Protein AF-A0A6J5WHF3-F1 (afdb_monomer_lite)

Secondary structure (DSSP, 8-state):
-PPPPB-TTS-HHHHHHHHHHHHHHHT--HHHHHHHHHTTB-THHHHHHHHHHHHSSS--HHHHHHHHHHHS----HHHHHHHHHHHHHHHHHHHHS-HHHHHHHHHT--SSHHHHHHHHHHHHHHHHHHS-------------------------PPPHHHHHHHHHTTB-SSSSSBP-TT---SS---------GGGGSSSSSSSSSSSSSS-----

Sequence (219 aa):
MEFPRFCDGDDPLGWIYIAEHYFDYFYVLDAQKVKLTSFHMEREALQWFQWLDCIHRYPRWEDFTKALCQEFGYFDLEDCAKSLLKLKQTGCFIGGLKKELRHDVKLLRPTSVQDACALALQLNAKFLDLKPTVPFRHTPPISVHSFQPKVELPVKKLTPYEIQFHRQRNLCFQCDEKYTRGHVCSKKQLLLIDVDFDALALEDADEEVDQVLHQVEFP

Structure (mmCIF, N/CA/C/O backbone):
data_AF-A0A6J5WHF3-F1
#
_entry.id   AF-A0A6J5WHF3-F1
#
loop_
_atom_site.group_PDB
_atom_site.id
_atom_site.type_symbol
_atom_site.label_atom_id
_atom_site.label_alt_id
_atom_site.label_comp_id
_atom_site.label_asym_id
_atom_site.label_entity_id
_atom_site.label_seq_id
_atom_site.pdbx_PDB_ins_code
_atom_site.Cartn_x
_atom_site.Cartn_y
_atom_site.Cartn_z
_atom_site.occupancy
_atom_site.B_iso_or_equiv
_atom_site.auth_seq_id
_atom_site.auth_comp_id
_atom_site.auth_asym_id
_atom_site.auth_atom_id
_atom_site.pdbx_PDB_model_num
ATOM 1 N N . MET A 1 1 ? 21.681 1.795 -24.519 1.00 75.62 1 MET A N 1
ATOM 2 C CA . MET A 1 1 ? 20.978 1.878 -23.225 1.00 75.62 1 MET A CA 1
ATOM 3 C C . MET A 1 1 ? 20.527 0.465 -22.906 1.00 75.62 1 MET A C 1
ATOM 5 O O . MET A 1 1 ? 19.854 -0.125 -23.742 1.00 75.62 1 MET A O 1
ATOM 9 N N . GLU A 1 2 ? 21.009 -0.113 -21.811 1.00 87.38 2 GLU A N 1
ATOM 10 C CA . GLU A 1 2 ? 20.620 -1.462 -21.377 1.00 87.38 2 GLU A CA 1
ATOM 11 C C . GLU A 1 2 ? 19.416 -1.375 -20.434 1.00 87.38 2 GLU A C 1
ATOM 13 O O . GLU A 1 2 ? 19.214 -0.343 -19.793 1.00 87.38 2 GLU A O 1
ATOM 18 N N . PHE A 1 3 ? 18.598 -2.427 -20.389 1.00 91.75 3 PHE A N 1
ATOM 19 C CA . PHE A 1 3 ? 17.448 -2.479 -19.488 1.00 91.75 3 PHE A CA 1
ATOM 20 C C . PHE A 1 3 ? 17.927 -2.666 -18.033 1.00 91.75 3 PHE A C 1
ATOM 22 O O . PHE A 1 3 ? 18.813 -3.499 -17.805 1.00 91.75 3 PHE A O 1
ATOM 29 N N . PRO A 1 4 ? 17.393 -1.913 -17.050 1.00 92.62 4 PRO A N 1
ATOM 30 C CA . PRO A 1 4 ? 17.874 -1.963 -15.671 1.00 92.62 4 PRO A CA 1
ATOM 31 C C . PRO A 1 4 ? 17.599 -3.325 -15.017 1.00 92.62 4 PRO A C 1
ATOM 33 O O . PRO A 1 4 ? 16.504 -3.876 -15.127 1.00 92.62 4 PRO A O 1
ATOM 36 N N . ARG A 1 5 ? 18.584 -3.856 -14.285 1.00 93.56 5 ARG A N 1
ATOM 37 C CA . ARG A 1 5 ? 18.404 -5.035 -13.420 1.00 93.56 5 ARG A CA 1
ATOM 38 C C . ARG A 1 5 ? 17.695 -4.637 -12.130 1.00 93.56 5 ARG A C 1
ATOM 40 O O . ARG A 1 5 ? 17.882 -3.514 -11.676 1.00 93.56 5 ARG A O 1
ATOM 47 N N . PHE A 1 6 ? 16.901 -5.551 -11.582 1.00 93.75 6 PHE A N 1
ATOM 48 C CA . PHE A 1 6 ? 16.258 -5.397 -10.279 1.00 93.75 6 PHE A CA 1
ATOM 49 C C . PHE A 1 6 ? 16.665 -6.549 -9.364 1.00 93.75 6 PHE A C 1
ATOM 51 O O . PHE A 1 6 ? 16.530 -7.725 -9.727 1.00 93.75 6 PHE A O 1
ATOM 58 N N . CYS A 1 7 ? 17.164 -6.214 -8.182 1.00 90.56 7 CYS A N 1
ATOM 59 C CA . CYS A 1 7 ? 17.536 -7.156 -7.142 1.00 90.56 7 CYS A CA 1
ATOM 60 C C . CYS A 1 7 ? 16.999 -6.731 -5.771 1.00 90.56 7 CYS A C 1
ATOM 62 O O . CYS A 1 7 ? 16.447 -5.646 -5.601 1.00 90.56 7 CYS A O 1
ATOM 64 N N . ASP A 1 8 ? 17.131 -7.632 -4.797 1.00 79.56 8 ASP A N 1
ATOM 65 C CA . ASP A 1 8 ? 16.697 -7.362 -3.429 1.00 79.56 8 ASP A CA 1
ATOM 66 C C . ASP A 1 8 ? 17.417 -6.136 -2.836 1.00 79.56 8 ASP A C 1
ATOM 68 O O . ASP A 1 8 ? 18.641 -6.011 -2.948 1.00 79.56 8 ASP A O 1
ATOM 72 N N . GLY A 1 9 ? 16.641 -5.237 -2.226 1.00 79.38 9 GLY A N 1
ATOM 73 C CA . GLY A 1 9 ? 17.116 -3.977 -1.649 1.00 79.38 9 GLY A CA 1
ATOM 74 C C . GLY A 1 9 ? 17.172 -2.778 -2.607 1.00 79.38 9 GLY A C 1
ATOM 75 O O . GLY A 1 9 ? 17.471 -1.674 -2.148 1.00 79.38 9 GLY A O 1
ATOM 76 N N . ASP A 1 10 ? 16.874 -2.954 -3.899 1.00 86.38 10 ASP A N 1
ATOM 77 C CA . ASP A 1 10 ? 16.725 -1.833 -4.836 1.00 86.38 10 ASP A CA 1
ATOM 78 C C . ASP A 1 10 ? 15.443 -1.031 -4.556 1.00 86.38 10 ASP A C 1
ATOM 80 O O . ASP A 1 10 ? 14.424 -1.587 -4.148 1.00 86.38 10 ASP A O 1
ATOM 84 N N . ASP A 1 11 ? 15.466 0.279 -4.830 1.00 86.75 11 ASP A N 1
ATOM 85 C CA . ASP A 1 11 ? 14.258 1.112 -4.787 1.00 86.75 11 ASP A CA 1
ATOM 86 C C . ASP A 1 11 ? 13.330 0.768 -5.970 1.00 86.75 11 ASP A C 1
ATOM 88 O O . ASP A 1 11 ? 13.662 1.078 -7.125 1.00 86.75 11 ASP A O 1
ATOM 92 N N . PRO A 1 12 ? 12.148 0.170 -5.726 1.00 91.38 12 PRO A N 1
ATOM 93 C CA . PRO A 1 12 ? 11.246 -0.209 -6.803 1.00 91.38 12 PRO A CA 1
ATOM 94 C C . PRO A 1 12 ? 10.692 1.004 -7.550 1.00 91.38 12 PRO A C 1
ATOM 96 O O . PRO A 1 12 ? 10.465 0.899 -8.752 1.00 91.38 12 PRO A O 1
ATOM 99 N N . LEU A 1 13 ? 10.502 2.161 -6.902 1.00 87.75 13 LEU A N 1
ATOM 100 C CA . LEU A 1 13 ? 9.967 3.350 -7.577 1.00 87.75 13 LEU A CA 1
ATOM 101 C C . LEU A 1 13 ? 10.986 3.932 -8.559 1.00 87.75 13 LEU A C 1
ATOM 103 O O . LEU A 1 13 ? 10.656 4.175 -9.723 1.00 87.75 13 LEU A O 1
ATOM 107 N N . GLY A 1 14 ? 12.233 4.102 -8.118 1.00 87.44 14 GLY A N 1
ATOM 108 C CA . GLY A 1 14 ? 13.340 4.517 -8.972 1.00 87.44 14 GLY A CA 1
ATOM 109 C C . GLY A 1 14 ? 13.580 3.545 -10.126 1.00 87.44 14 GLY A C 1
ATOM 110 O O . GLY A 1 14 ? 13.782 3.975 -11.264 1.00 87.44 14 GLY A O 1
ATOM 111 N N . TRP A 1 15 ? 13.489 2.237 -9.878 1.00 93.75 15 TRP A N 1
ATOM 112 C CA . TRP A 1 15 ? 13.637 1.237 -10.933 1.00 93.75 15 TRP A CA 1
ATOM 113 C C . TRP A 1 15 ? 12.493 1.285 -11.959 1.00 93.75 15 TRP A C 1
ATOM 115 O O . TRP A 1 15 ? 12.762 1.297 -13.163 1.00 93.75 15 TRP A O 1
ATOM 125 N N . ILE A 1 16 ? 11.233 1.387 -11.511 1.00 92.88 16 ILE A N 1
ATOM 126 C CA . ILE A 1 16 ? 10.059 1.524 -12.392 1.00 92.88 16 ILE A CA 1
ATOM 127 C C . ILE A 1 16 ? 10.214 2.751 -13.290 1.00 92.88 16 ILE A C 1
ATOM 129 O O . ILE A 1 16 ? 10.010 2.651 -14.497 1.00 92.88 16 ILE A O 1
ATOM 133 N N . TYR A 1 17 ? 10.636 3.887 -12.729 1.00 91.12 17 TYR A N 1
ATOM 134 C CA . TYR A 1 17 ? 10.853 5.117 -13.488 1.00 91.12 17 TYR A CA 1
ATOM 135 C C . TYR A 1 17 ? 11.847 4.923 -14.645 1.00 91.12 17 TYR A C 1
ATOM 137 O O . TYR A 1 17 ? 11.595 5.365 -15.771 1.00 91.12 17 TYR A O 1
ATOM 145 N N . ILE A 1 18 ? 12.967 4.236 -14.394 1.00 92.06 18 ILE A N 1
ATOM 146 C CA . ILE A 1 18 ? 13.981 3.947 -15.419 1.00 92.06 18 ILE A CA 1
ATOM 147 C C . ILE A 1 18 ? 13.438 2.947 -16.450 1.00 92.06 18 ILE A C 1
ATOM 149 O O . ILE A 1 18 ? 13.662 3.123 -17.650 1.00 92.06 18 ILE A O 1
ATOM 153 N N . ALA A 1 19 ? 12.711 1.919 -16.008 1.00 94.62 19 ALA A N 1
ATOM 154 C CA . ALA A 1 19 ? 12.088 0.936 -16.889 1.00 94.62 19 ALA A CA 1
ATOM 155 C C . ALA A 1 19 ? 11.060 1.582 -17.835 1.00 94.62 19 ALA A C 1
ATOM 157 O O . ALA A 1 19 ? 11.065 1.286 -19.028 1.00 94.62 19 ALA A O 1
ATOM 158 N N . GLU A 1 20 ? 10.234 2.510 -17.345 1.00 93.38 20 GLU A N 1
ATOM 159 C CA . GLU A 1 20 ? 9.275 3.251 -18.175 1.00 93.38 20 GLU A CA 1
ATOM 160 C C . GLU A 1 20 ? 9.969 4.124 -19.217 1.00 93.38 20 GLU A C 1
ATOM 162 O O . GLU A 1 20 ? 9.623 4.051 -20.395 1.00 93.38 20 GLU A O 1
ATOM 167 N N . HIS A 1 21 ? 11.028 4.842 -18.832 1.00 93.06 21 HIS A N 1
ATOM 168 C CA . HIS A 1 21 ? 11.837 5.604 -19.787 1.00 93.06 21 HIS A CA 1
ATOM 169 C C . HIS A 1 21 ? 12.448 4.716 -20.873 1.00 93.06 21 HIS A C 1
ATOM 171 O O . HIS A 1 21 ? 12.494 5.100 -22.043 1.00 93.06 21 HIS A O 1
ATOM 177 N N . TYR A 1 22 ? 12.911 3.520 -20.503 1.00 95.69 22 TYR A N 1
ATOM 178 C CA . TYR A 1 22 ? 13.402 2.546 -21.469 1.00 95.69 22 TYR A CA 1
ATOM 179 C C . TYR A 1 22 ? 12.285 2.113 -22.428 1.00 95.69 22 TYR A C 1
ATOM 181 O O . TYR A 1 22 ? 12.486 2.096 -23.643 1.00 95.69 22 TYR A O 1
ATOM 189 N N . PHE A 1 23 ? 11.107 1.766 -21.908 1.00 95.81 23 PHE A N 1
ATOM 190 C CA . PHE A 1 23 ? 9.988 1.321 -22.736 1.00 95.81 23 PHE A CA 1
ATOM 191 C C . PHE A 1 23 ? 9.512 2.393 -23.704 1.00 95.81 23 PHE A C 1
ATOM 193 O O . PHE A 1 23 ? 9.257 2.072 -24.863 1.00 95.81 23 PHE A O 1
ATOM 200 N N . ASP A 1 24 ? 9.448 3.641 -23.256 1.00 95.50 24 ASP A N 1
ATOM 201 C CA . ASP A 1 24 ? 9.050 4.769 -24.090 1.00 95.50 24 ASP A CA 1
ATOM 202 C C . ASP A 1 24 ? 10.082 5.034 -25.190 1.00 95.50 24 ASP A C 1
ATOM 204 O O . ASP A 1 24 ? 9.718 5.232 -26.348 1.00 95.50 24 ASP A O 1
ATOM 208 N N . TYR A 1 25 ? 11.377 4.962 -24.862 1.00 94.94 25 TYR A N 1
ATOM 209 C CA . TYR A 1 25 ? 12.455 5.159 -25.832 1.00 94.94 25 TYR A CA 1
ATOM 210 C C . TYR A 1 25 ? 12.496 4.065 -26.910 1.00 94.94 25 TYR A C 1
ATOM 212 O O . TYR A 1 25 ? 12.738 4.354 -28.083 1.00 94.94 25 TYR A O 1
ATOM 220 N N . PHE A 1 26 ? 12.258 2.806 -26.531 1.00 95.69 26 PHE A N 1
ATOM 221 C CA . PHE A 1 26 ? 12.288 1.655 -27.442 1.00 95.69 26 PHE A CA 1
ATOM 222 C C . PHE A 1 26 ? 10.908 1.249 -27.988 1.00 95.69 26 PHE A C 1
ATOM 224 O O . PHE A 1 26 ? 10.814 0.248 -28.697 1.00 95.69 26 PHE A O 1
ATOM 231 N N . TYR A 1 27 ? 9.851 2.013 -27.693 1.00 93.75 27 TYR A N 1
ATOM 232 C CA . TYR A 1 27 ? 8.466 1.733 -28.092 1.00 93.75 27 TYR A CA 1
ATOM 233 C C . TYR A 1 27 ? 7.983 0.323 -27.705 1.00 93.75 27 TYR A C 1
ATOM 235 O O . TYR A 1 27 ? 7.339 -0.379 -28.490 1.00 93.75 27 TYR A O 1
ATOM 243 N N . VAL A 1 28 ? 8.303 -0.117 -26.486 1.00 94.19 28 VAL A N 1
ATOM 244 C CA . VAL A 1 28 ? 7.912 -1.439 -25.981 1.00 94.19 28 VAL A CA 1
ATOM 245 C C . VAL A 1 28 ? 6.415 -1.457 -25.671 1.00 94.19 28 VAL A C 1
ATOM 247 O O . VAL A 1 28 ? 5.920 -0.676 -24.859 1.00 94.19 28 VAL A O 1
ATOM 250 N N . LEU A 1 29 ? 5.687 -2.388 -26.292 1.00 93.88 29 LEU A N 1
ATOM 251 C CA . LEU A 1 29 ? 4.246 -2.547 -26.083 1.00 93.88 29 LEU A CA 1
ATOM 252 C C . LEU A 1 29 ? 3.940 -3.019 -24.655 1.00 93.88 29 LEU A C 1
ATOM 254 O O . LEU A 1 29 ? 4.652 -3.866 -24.117 1.00 93.88 29 LEU A O 1
ATOM 258 N N . ASP A 1 30 ? 2.820 -2.576 -24.077 1.00 90.12 30 ASP A N 1
ATOM 259 C CA . ASP A 1 30 ? 2.414 -2.945 -22.708 1.00 90.12 30 ASP A CA 1
ATOM 260 C C . ASP A 1 30 ? 2.364 -4.460 -22.468 1.00 90.12 30 ASP A C 1
ATOM 262 O O . ASP A 1 30 ? 2.775 -4.942 -21.414 1.00 90.12 30 ASP A O 1
ATOM 266 N N . ALA A 1 31 ? 1.930 -5.228 -23.473 1.00 89.88 31 ALA A N 1
ATOM 267 C CA . ALA A 1 31 ? 1.882 -6.690 -23.414 1.00 89.88 31 ALA A CA 1
ATOM 268 C C . ALA A 1 31 ? 3.272 -7.352 -23.323 1.00 89.88 31 ALA A C 1
ATOM 270 O O . ALA A 1 31 ? 3.382 -8.524 -22.969 1.00 89.88 31 ALA A O 1
ATOM 271 N N . GLN A 1 32 ? 4.332 -6.623 -23.674 1.00 92.19 32 GLN A N 1
ATOM 272 C CA . GLN A 1 32 ? 5.712 -7.101 -23.673 1.00 92.19 32 GLN A CA 1
ATOM 273 C C . GLN A 1 32 ? 6.499 -6.622 -22.451 1.00 92.19 32 GLN A C 1
ATOM 275 O O . GLN A 1 32 ? 7.474 -7.282 -22.103 1.00 92.19 32 GLN A O 1
ATOM 280 N N . LYS A 1 33 ? 6.077 -5.541 -21.778 1.00 94.31 33 LYS A N 1
ATOM 281 C CA . LYS A 1 33 ? 6.806 -4.918 -20.657 1.00 94.31 33 LYS A CA 1
ATOM 282 C C . LYS A 1 33 ? 7.151 -5.916 -19.553 1.00 94.31 33 LYS A C 1
ATOM 284 O O . LYS A 1 33 ? 8.325 -6.149 -19.300 1.00 94.31 33 LYS A O 1
ATOM 289 N N . VAL A 1 34 ? 6.149 -6.581 -18.974 1.00 93.62 34 VAL A N 1
ATOM 290 C CA . VAL A 1 34 ? 6.344 -7.545 -17.869 1.00 93.62 34 VAL A CA 1
ATOM 291 C C . VAL A 1 34 ? 7.207 -8.738 -18.289 1.00 93.62 34 VAL A C 1
ATOM 293 O O . VAL A 1 34 ? 8.055 -9.224 -17.541 1.00 93.62 34 VAL A O 1
ATOM 296 N N . LYS A 1 35 ? 7.028 -9.217 -19.524 1.00 90.94 35 LYS A N 1
ATOM 297 C CA . LYS A 1 35 ? 7.855 -10.306 -20.046 1.00 90.94 35 LYS A CA 1
ATOM 298 C C . LYS A 1 35 ? 9.304 -9.857 -20.218 1.00 90.94 35 LYS A C 1
ATOM 300 O O . LYS A 1 35 ? 10.206 -10.612 -19.876 1.00 90.94 35 LYS A O 1
ATOM 305 N N . LEU A 1 36 ? 9.530 -8.642 -20.713 1.00 93.19 36 LEU A N 1
ATOM 306 C CA . LEU A 1 36 ? 10.863 -8.067 -20.842 1.00 93.19 36 LEU A CA 1
ATOM 307 C C . LEU A 1 36 ? 11.515 -7.911 -19.464 1.00 93.19 36 LEU A C 1
ATOM 309 O O . LEU A 1 36 ? 12.635 -8.372 -19.281 1.00 93.19 36 LEU A O 1
ATOM 313 N N . THR A 1 37 ? 10.798 -7.381 -18.471 1.00 93.88 37 THR A N 1
ATOM 314 C CA . THR A 1 37 ? 11.339 -7.200 -17.115 1.00 93.88 37 THR A CA 1
ATOM 315 C C . THR A 1 37 ? 11.701 -8.505 -16.429 1.00 93.88 37 THR A C 1
ATOM 317 O O . THR A 1 37 ? 12.674 -8.536 -15.685 1.00 93.88 37 THR A O 1
ATOM 320 N N . SER A 1 38 ? 10.978 -9.594 -16.709 1.00 91.69 38 SER A N 1
ATOM 321 C CA . SER A 1 38 ? 11.263 -10.907 -16.119 1.00 91.69 38 SER A CA 1
ATOM 322 C C . SER A 1 38 ? 12.686 -11.409 -16.387 1.00 91.69 38 SER A C 1
ATOM 324 O O . SER A 1 38 ? 13.268 -12.071 -15.533 1.00 91.69 38 SER A O 1
ATOM 326 N N . PHE A 1 39 ? 13.282 -11.050 -17.531 1.00 92.12 39 PHE A N 1
ATOM 327 C CA . PHE A 1 39 ? 14.662 -11.422 -17.869 1.00 92.12 39 PHE A CA 1
ATOM 328 C C . PHE A 1 39 ? 15.713 -10.667 -17.048 1.00 92.12 39 PHE A C 1
ATOM 330 O O . PHE A 1 39 ? 16.872 -11.074 -17.019 1.00 92.12 39 PHE A O 1
ATOM 337 N N . HIS A 1 40 ? 15.317 -9.568 -16.409 1.00 93.62 40 HIS A N 1
ATOM 338 C CA . HIS A 1 40 ? 16.193 -8.672 -15.658 1.00 93.62 40 HIS A CA 1
ATOM 339 C C . HIS A 1 40 ? 15.884 -8.672 -14.154 1.00 93.62 40 HIS A C 1
ATOM 341 O O . HIS A 1 40 ? 16.437 -7.860 -13.412 1.00 93.62 40 HIS A O 1
ATOM 347 N N . MET A 1 41 ? 15.021 -9.596 -13.719 1.00 92.62 41 MET A N 1
ATOM 348 C CA . MET A 1 41 ? 14.762 -9.905 -12.318 1.00 92.62 41 MET A CA 1
ATOM 349 C C . MET A 1 41 ? 15.789 -10.895 -11.799 1.00 92.62 41 MET A C 1
ATOM 351 O O . MET A 1 41 ? 16.072 -11.909 -12.441 1.00 92.62 41 MET A O 1
ATOM 355 N N . GLU A 1 42 ? 16.319 -10.637 -10.610 1.00 92.56 42 GLU A N 1
ATOM 356 C CA . GLU A 1 42 ? 17.379 -11.458 -10.045 1.00 92.56 42 GLU A CA 1
ATOM 357 C C . GLU A 1 42 ? 17.159 -11.797 -8.580 1.00 92.56 42 GLU A C 1
ATOM 359 O O . GLU A 1 42 ? 16.459 -11.104 -7.847 1.00 92.56 42 GLU A O 1
ATOM 364 N N . ARG A 1 43 ? 17.821 -12.874 -8.139 1.00 90.69 43 ARG A N 1
ATOM 365 C CA . ARG A 1 43 ? 17.818 -13.329 -6.742 1.00 90.69 43 ARG A CA 1
ATOM 366 C C . ARG A 1 43 ? 16.388 -13.548 -6.226 1.00 90.69 43 ARG A C 1
ATOM 368 O O . ARG A 1 43 ? 15.632 -14.300 -6.837 1.00 90.69 43 ARG A O 1
ATOM 375 N N . GLU A 1 44 ? 16.046 -12.945 -5.094 1.00 87.56 44 GLU A N 1
ATOM 376 C CA . GLU A 1 44 ? 14.746 -13.070 -4.434 1.00 87.56 44 GLU A CA 1
ATOM 377 C C . GLU A 1 44 ? 13.621 -12.477 -5.291 1.00 87.56 44 GLU A C 1
ATOM 379 O O . GLU A 1 44 ? 12.562 -13.090 -5.409 1.00 87.56 44 GLU A O 1
ATOM 384 N N . ALA A 1 45 ? 13.886 -11.391 -6.027 1.00 90.88 45 ALA A N 1
ATOM 385 C CA . ALA A 1 45 ? 12.919 -10.809 -6.954 1.00 90.88 45 ALA A CA 1
ATOM 386 C C . ALA A 1 45 ? 12.547 -11.752 -8.112 1.00 90.88 45 ALA A C 1
ATOM 388 O O . ALA A 1 45 ? 11.395 -11.782 -8.547 1.00 90.88 45 ALA A O 1
ATOM 389 N N . LEU A 1 46 ? 13.484 -12.588 -8.579 1.00 91.44 46 LEU A N 1
ATOM 390 C CA . LEU A 1 46 ? 13.186 -13.620 -9.579 1.00 91.44 46 LEU A CA 1
ATOM 391 C C . LEU A 1 46 ? 12.288 -14.726 -9.009 1.00 91.44 46 LEU A C 1
ATOM 393 O O . LEU A 1 46 ? 11.363 -15.172 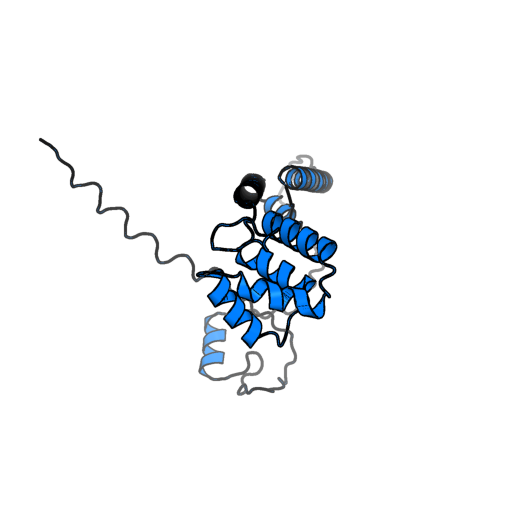-9.687 1.00 91.44 46 LEU A O 1
ATOM 397 N N . GLN A 1 47 ? 12.549 -15.167 -7.776 1.00 90.75 47 GLN A N 1
ATOM 398 C CA . GLN A 1 47 ? 11.723 -16.182 -7.110 1.00 90.75 47 GLN A CA 1
ATOM 399 C C . GLN A 1 47 ? 10.298 -15.666 -6.889 1.00 90.75 47 GLN A C 1
ATOM 401 O O . GLN A 1 47 ? 9.328 -16.360 -7.193 1.00 90.75 47 GLN A O 1
ATOM 406 N N . TRP A 1 48 ? 10.174 -14.417 -6.444 1.00 91.44 48 TRP A N 1
ATOM 407 C CA . TRP A 1 48 ? 8.894 -13.732 -6.321 1.00 91.44 48 TRP A CA 1
ATOM 408 C C . TRP A 1 48 ? 8.166 -13.625 -7.666 1.00 91.44 48 TRP A C 1
ATOM 410 O O . TRP A 1 48 ? 6.985 -13.956 -7.757 1.00 91.44 48 TRP A O 1
ATOM 420 N N . PHE A 1 49 ? 8.866 -13.253 -8.741 1.00 89.56 49 PHE A N 1
ATOM 421 C CA . PHE A 1 49 ? 8.263 -13.175 -10.071 1.00 89.56 49 PHE A CA 1
ATOM 422 C C . PHE A 1 49 ? 7.734 -14.534 -10.551 1.00 89.56 49 PHE A C 1
ATOM 424 O O . PHE A 1 49 ? 6.639 -14.609 -11.104 1.00 89.56 49 PHE A O 1
ATOM 431 N N . GLN A 1 50 ? 8.474 -15.620 -10.314 1.00 89.12 50 GLN A N 1
ATOM 432 C CA . GLN A 1 50 ? 8.027 -16.976 -10.657 1.00 89.12 50 GLN A CA 1
ATOM 433 C C . GLN A 1 50 ? 6.745 -17.362 -9.911 1.00 89.12 50 GLN A C 1
ATOM 435 O O . GLN A 1 50 ? 5.862 -18.000 -10.486 1.00 89.12 50 GLN A O 1
ATOM 440 N N . TRP A 1 51 ? 6.615 -16.952 -8.650 1.00 88.81 51 TRP A N 1
ATOM 441 C CA . TRP A 1 51 ? 5.386 -17.131 -7.882 1.00 88.81 51 TRP A CA 1
ATOM 442 C C . TRP A 1 51 ? 4.241 -16.268 -8.431 1.00 88.81 51 TRP A C 1
ATOM 444 O O . TRP A 1 51 ? 3.130 -16.769 -8.621 1.00 88.81 51 TRP A O 1
ATOM 454 N N . LEU A 1 52 ? 4.517 -15.007 -8.773 1.00 86.75 52 LEU A N 1
ATOM 455 C CA . LEU A 1 52 ? 3.540 -14.091 -9.360 1.00 86.75 52 LEU A CA 1
ATOM 456 C C . LEU A 1 52 ? 2.999 -14.617 -10.700 1.00 86.75 52 LEU A C 1
ATOM 458 O O . LEU A 1 52 ? 1.791 -14.579 -10.918 1.00 86.75 52 LEU A O 1
ATOM 462 N N . ASP A 1 53 ? 3.861 -15.163 -11.562 1.00 82.81 53 ASP A N 1
ATOM 463 C CA . ASP A 1 53 ? 3.492 -15.751 -12.861 1.00 82.81 53 ASP A CA 1
ATOM 464 C C . ASP A 1 53 ? 2.652 -17.037 -12.703 1.00 82.81 53 ASP A C 1
ATOM 466 O O . ASP A 1 53 ? 1.775 -17.329 -13.519 1.00 82.81 53 ASP A O 1
ATOM 470 N N . CYS A 1 54 ? 2.843 -17.783 -11.606 1.00 80.88 54 CYS A N 1
ATOM 471 C CA . CYS A 1 54 ? 1.991 -18.929 -11.266 1.00 80.88 54 CYS A CA 1
ATOM 472 C C . CYS A 1 54 ? 0.567 -18.515 -10.859 1.00 80.88 54 CYS A C 1
ATOM 474 O O . CYS A 1 54 ? -0.383 -19.261 -11.105 1.00 80.88 54 CYS A O 1
ATOM 476 N N . ILE A 1 55 ? 0.407 -17.352 -10.223 1.00 76.88 55 ILE A N 1
ATOM 477 C CA . ILE A 1 55 ? -0.881 -16.875 -9.691 1.00 76.88 55 ILE A CA 1
ATOM 478 C C . ILE A 1 55 ? -1.627 -16.018 -10.712 1.00 76.88 55 ILE A C 1
ATOM 480 O O . ILE A 1 55 ? -2.850 -16.115 -10.842 1.00 76.88 55 ILE A O 1
ATOM 484 N N . HIS A 1 56 ? -0.899 -15.206 -11.470 1.00 72.94 56 HIS A N 1
ATOM 485 C CA . HIS A 1 56 ? -1.438 -14.292 -12.461 1.00 72.94 56 HIS A CA 1
ATOM 486 C C . HIS A 1 56 ? -0.932 -14.690 -13.844 1.00 72.94 56 HIS A C 1
ATOM 488 O O . HIS A 1 56 ? 0.239 -14.526 -14.162 1.00 72.94 56 HIS A O 1
ATOM 494 N N . ARG A 1 57 ? -1.842 -15.179 -14.697 1.00 68.50 57 ARG A N 1
ATOM 495 C CA . ARG A 1 57 ? -1.561 -15.603 -16.080 1.00 68.50 57 ARG A CA 1
ATOM 496 C C . ARG A 1 57 ? -1.249 -14.403 -16.995 1.00 68.50 57 ARG A C 1
ATOM 498 O O . ARG A 1 57 ? -2.038 -14.106 -17.890 1.00 68.50 57 ARG A O 1
ATOM 505 N N . TYR A 1 58 ? -0.099 -13.764 -16.777 1.00 66.44 58 TYR A N 1
ATOM 506 C CA . TYR A 1 58 ? 0.378 -12.491 -17.336 1.00 66.44 58 TYR A CA 1
ATOM 507 C C . TYR A 1 58 ? -0.276 -11.243 -16.715 1.00 66.44 58 TYR A C 1
ATOM 509 O O . TYR A 1 58 ? -1.300 -10.774 -17.221 1.00 66.44 58 TYR A O 1
ATOM 517 N N . PRO A 1 59 ? 0.304 -10.665 -15.642 1.00 79.94 59 PRO A N 1
ATOM 518 C CA . PRO A 1 59 ? -0.163 -9.384 -15.124 1.00 79.94 59 PRO A CA 1
ATOM 519 C C . PRO A 1 59 ? 0.092 -8.266 -16.144 1.00 79.94 59 PRO A C 1
ATOM 521 O O . PRO A 1 59 ? 1.053 -8.306 -16.918 1.00 79.94 59 PRO A O 1
ATOM 524 N N . ARG A 1 60 ? -0.775 -7.248 -16.153 1.00 89.31 60 ARG A N 1
ATOM 525 C CA . ARG A 1 60 ? -0.499 -6.005 -16.887 1.00 89.31 60 ARG A CA 1
ATOM 526 C C . ARG A 1 60 ? 0.634 -5.259 -16.186 1.00 89.31 60 ARG A C 1
ATOM 528 O O . ARG A 1 60 ? 0.840 -5.450 -14.991 1.00 89.31 60 ARG A O 1
ATOM 535 N N . TRP A 1 61 ? 1.327 -4.375 -16.909 1.00 92.75 61 TRP A N 1
ATOM 536 C CA . TRP A 1 61 ? 2.406 -3.558 -16.334 1.00 92.75 61 TRP A CA 1
ATOM 537 C C . TRP A 1 61 ? 1.971 -2.846 -15.045 1.00 92.75 61 TRP A C 1
ATOM 539 O O . TRP A 1 61 ? 2.672 -2.918 -14.046 1.00 92.75 61 TRP A O 1
ATOM 549 N N . GLU A 1 62 ? 0.772 -2.263 -15.035 1.00 90.88 62 GLU A N 1
ATOM 550 C CA . GLU A 1 62 ? 0.212 -1.575 -13.865 1.00 90.88 62 GLU A CA 1
ATOM 551 C C . GLU A 1 62 ? -0.011 -2.497 -12.651 1.00 90.88 62 GLU A C 1
ATOM 553 O O . GLU A 1 62 ? 0.214 -2.101 -11.509 1.00 90.88 62 GLU A O 1
ATOM 558 N N . ASP A 1 63 ? -0.460 -3.732 -12.878 1.00 90.50 63 ASP A N 1
ATOM 559 C CA . ASP A 1 63 ? -0.675 -4.698 -11.795 1.00 90.50 63 ASP A CA 1
ATOM 560 C C . ASP A 1 63 ? 0.666 -5.200 -11.253 1.00 90.50 63 ASP A C 1
ATOM 562 O O . ASP A 1 63 ? 0.845 -5.370 -10.047 1.00 90.50 63 ASP A O 1
ATOM 566 N N . PHE A 1 64 ? 1.631 -5.382 -12.154 1.00 92.12 64 PHE A N 1
ATOM 567 C CA . PHE A 1 64 ? 2.988 -5.773 -11.820 1.00 92.12 64 PHE A CA 1
ATOM 568 C C . PHE A 1 64 ? 3.710 -4.706 -10.986 1.00 92.12 64 PHE A C 1
ATOM 570 O O . PHE A 1 64 ? 4.295 -5.052 -9.964 1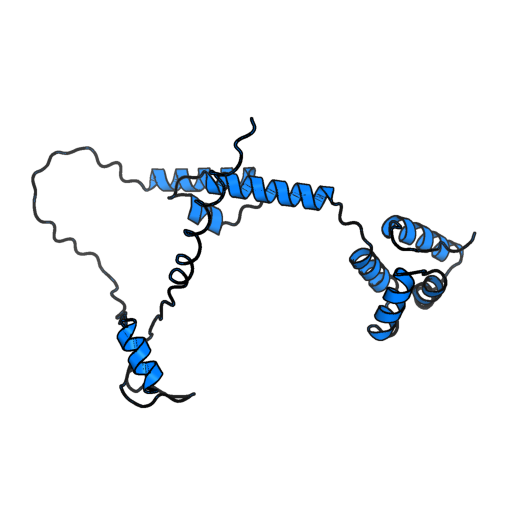.00 92.12 64 PHE A O 1
ATOM 577 N N . THR A 1 65 ? 3.642 -3.421 -11.353 1.00 92.00 65 THR A N 1
ATOM 578 C CA . THR A 1 65 ? 4.293 -2.343 -10.586 1.00 92.00 65 THR A CA 1
ATOM 579 C C . THR A 1 65 ? 3.688 -2.189 -9.194 1.00 92.00 65 THR A C 1
ATOM 581 O O . THR A 1 65 ? 4.424 -2.019 -8.225 1.00 92.00 65 THR A O 1
ATOM 584 N N . LYS A 1 66 ? 2.363 -2.336 -9.058 1.00 89.38 66 LYS A N 1
ATOM 585 C CA . LYS A 1 66 ? 1.691 -2.363 -7.749 1.00 89.38 66 LYS A CA 1
ATOM 586 C C . LYS A 1 66 ? 2.188 -3.514 -6.881 1.00 89.38 66 LYS A C 1
ATOM 588 O O . LYS A 1 66 ? 2.515 -3.285 -5.721 1.00 89.38 66 LYS A O 1
ATOM 593 N N . ALA A 1 67 ? 2.250 -4.724 -7.433 1.00 90.69 67 ALA A N 1
ATOM 594 C CA . ALA A 1 67 ? 2.732 -5.892 -6.706 1.00 90.69 67 ALA A CA 1
ATOM 595 C C . ALA A 1 67 ? 4.216 -5.739 -6.319 1.00 90.69 67 ALA A C 1
ATOM 597 O O . ALA A 1 67 ? 4.585 -6.038 -5.188 1.00 90.69 67 ALA A O 1
ATOM 598 N N . LEU A 1 68 ? 5.045 -5.195 -7.217 1.00 90.62 68 LEU A N 1
ATOM 599 C CA . LEU A 1 68 ? 6.465 -4.932 -6.967 1.00 90.62 68 LEU A CA 1
ATOM 600 C C . LEU A 1 68 ? 6.659 -3.947 -5.806 1.00 90.62 68 LEU A C 1
ATOM 602 O O . LEU A 1 68 ? 7.454 -4.200 -4.908 1.00 90.62 68 LEU A O 1
ATOM 606 N N . CYS A 1 69 ? 5.896 -2.852 -5.786 1.00 89.19 69 CYS A N 1
ATOM 607 C CA . CYS A 1 69 ? 5.923 -1.886 -4.689 1.00 89.19 69 CYS A CA 1
ATOM 608 C C . CYS A 1 69 ? 5.329 -2.431 -3.383 1.00 89.19 69 CYS A C 1
ATOM 610 O O . CYS A 1 69 ? 5.661 -1.928 -2.320 1.00 89.19 69 CYS A O 1
ATOM 612 N N . GLN A 1 70 ? 4.437 -3.418 -3.423 1.00 87.94 70 GLN A N 1
ATOM 613 C CA . GLN A 1 70 ? 3.925 -4.045 -2.201 1.00 87.94 70 GLN A CA 1
ATOM 614 C C . GLN A 1 70 ? 4.948 -4.986 -1.569 1.00 87.94 70 GLN A C 1
ATOM 616 O O . GLN A 1 70 ? 5.038 -5.035 -0.346 1.00 87.94 70 GLN A O 1
ATOM 621 N N . GLU A 1 71 ? 5.700 -5.711 -2.394 1.00 87.94 71 GLU A N 1
ATOM 622 C CA . GLU A 1 71 ? 6.678 -6.693 -1.926 1.00 87.94 71 GLU A CA 1
ATOM 623 C C . GLU A 1 71 ? 8.014 -6.042 -1.548 1.00 87.94 71 GLU A C 1
ATOM 625 O O . GLU A 1 71 ? 8.548 -6.285 -0.471 1.00 87.94 71 GLU A O 1
ATOM 630 N N . PHE A 1 72 ? 8.535 -5.182 -2.427 1.00 87.62 72 PHE A N 1
ATOM 631 C CA . PHE A 1 72 ? 9.869 -4.584 -2.306 1.00 87.62 72 PHE A CA 1
ATOM 632 C C . PHE A 1 72 ? 9.825 -3.087 -2.001 1.00 87.62 72 PHE A C 1
ATOM 634 O O . PHE A 1 72 ? 10.867 -2.447 -1.865 1.00 87.62 72 PHE A O 1
ATOM 641 N N . GLY A 1 73 ? 8.633 -2.489 -1.921 1.00 79.94 73 GLY A N 1
ATOM 642 C CA . GLY A 1 73 ? 8.507 -1.089 -1.540 1.00 79.94 73 GLY A CA 1
ATOM 643 C C . GLY A 1 73 ? 8.959 -0.897 -0.110 1.00 79.94 73 GLY A C 1
ATOM 644 O O . GLY A 1 73 ? 8.381 -1.448 0.827 1.00 79.94 73 GLY A O 1
ATOM 645 N N . TYR A 1 74 ? 9.962 -0.046 0.065 1.00 65.75 74 TYR A N 1
ATOM 646 C CA . TYR A 1 74 ? 10.231 0.533 1.362 1.00 65.75 74 TYR A CA 1
ATOM 647 C C . TYR A 1 74 ? 9.061 1.467 1.695 1.00 65.75 74 TYR A C 1
ATOM 649 O O . TYR A 1 74 ? 9.014 2.615 1.258 1.00 65.75 74 TYR A O 1
ATOM 657 N N . PHE A 1 75 ? 8.073 0.972 2.446 1.00 56.28 75 PHE A N 1
ATOM 658 C CA . PHE A 1 75 ? 7.253 1.875 3.246 1.00 56.28 75 PHE A CA 1
ATOM 659 C C . PHE A 1 75 ? 8.238 2.613 4.137 1.00 56.28 75 PHE A C 1
ATOM 661 O O . PHE A 1 75 ? 8.932 1.946 4.903 1.00 56.28 75 PHE A O 1
ATOM 668 N N . ASP A 1 76 ? 8.340 3.940 4.006 1.00 59.03 76 ASP A N 1
ATOM 669 C CA . ASP A 1 76 ? 9.226 4.747 4.840 1.00 59.03 76 ASP A CA 1
ATOM 670 C C . ASP A 1 76 ? 9.091 4.254 6.286 1.00 59.03 76 ASP A C 1
ATOM 672 O O . ASP A 1 76 ? 8.055 4.442 6.929 1.00 59.03 76 ASP A O 1
ATOM 676 N N . LEU A 1 77 ? 10.116 3.570 6.816 1.00 52.97 77 LEU A N 1
ATOM 677 C CA . LEU A 1 77 ? 10.111 3.148 8.220 1.00 52.97 77 LEU A CA 1
ATOM 678 C C . LEU A 1 77 ? 9.938 4.377 9.114 1.00 52.97 77 LEU A C 1
ATOM 680 O O . LEU A 1 77 ? 9.409 4.273 10.217 1.00 52.97 77 LEU A O 1
ATOM 684 N N . GLU A 1 78 ? 10.321 5.549 8.608 1.00 54.69 78 GLU A N 1
ATOM 685 C CA . GLU A 1 78 ? 10.035 6.844 9.191 1.00 54.69 78 GLU A CA 1
ATOM 686 C C . GLU A 1 78 ? 8.531 7.154 9.241 1.00 54.69 78 GLU A C 1
ATOM 688 O O . GLU A 1 78 ? 8.059 7.626 10.269 1.00 54.69 78 GLU A O 1
ATOM 693 N N . ASP A 1 79 ? 7.749 6.836 8.213 1.00 63.00 79 ASP A N 1
ATOM 694 C CA . ASP A 1 79 ? 6.292 6.991 8.209 1.00 63.00 79 ASP A CA 1
ATOM 695 C C . ASP A 1 79 ? 5.593 5.949 9.081 1.00 63.00 79 ASP A C 1
ATOM 697 O O . ASP A 1 79 ? 4.655 6.298 9.806 1.00 63.00 79 ASP A O 1
ATOM 701 N N . CYS A 1 80 ? 6.079 4.706 9.123 1.00 57.72 80 CYS A N 1
ATOM 702 C CA . CYS A 1 80 ? 5.607 3.713 10.090 1.00 57.72 80 CYS A CA 1
ATOM 703 C C . CYS A 1 80 ? 5.937 4.134 11.529 1.00 57.72 80 CYS A C 1
ATOM 705 O O . CYS A 1 80 ? 5.063 4.093 12.393 1.00 57.72 80 CYS A O 1
ATOM 707 N N . ALA A 1 81 ? 7.157 4.603 11.801 1.00 65.31 81 ALA A N 1
ATOM 708 C CA . ALA A 1 81 ? 7.585 5.070 13.117 1.00 65.31 81 ALA A CA 1
ATOM 709 C C . ALA A 1 81 ? 6.863 6.357 13.532 1.00 65.31 81 ALA A C 1
ATOM 711 O O . ALA A 1 81 ? 6.404 6.452 14.669 1.00 65.31 81 ALA A O 1
ATOM 712 N N . LYS A 1 82 ? 6.682 7.323 12.623 1.00 68.69 82 LYS A N 1
ATOM 713 C CA . LYS A 1 82 ? 5.869 8.532 12.834 1.00 68.69 82 LYS A CA 1
ATOM 714 C C . LYS A 1 82 ? 4.419 8.158 13.102 1.00 68.69 82 LYS A C 1
ATOM 716 O O . LYS A 1 82 ? 3.815 8.727 14.005 1.00 68.69 82 LYS A O 1
ATOM 721 N N . SER A 1 83 ? 3.856 7.206 12.361 1.00 68.06 83 SER A N 1
ATOM 722 C CA . SER A 1 83 ? 2.485 6.725 12.566 1.00 68.06 83 SER A CA 1
ATOM 723 C C . SER A 1 83 ? 2.341 6.004 13.904 1.00 68.06 83 SER A C 1
ATOM 725 O O . SER A 1 83 ? 1.428 6.310 14.664 1.00 68.06 83 SER A O 1
ATOM 727 N N . LEU A 1 84 ? 3.286 5.132 14.262 1.00 68.38 84 LEU A N 1
ATOM 728 C CA . LEU A 1 84 ? 3.345 4.477 15.570 1.00 68.38 84 LEU A CA 1
ATOM 729 C C . LEU A 1 84 ? 3.518 5.487 16.705 1.00 68.38 84 LEU A C 1
ATOM 731 O O . LEU A 1 84 ? 2.870 5.358 17.740 1.00 68.38 84 LEU A O 1
ATOM 735 N N . LEU A 1 85 ? 4.355 6.508 16.526 1.00 74.12 85 LEU A N 1
ATOM 736 C CA . LEU A 1 85 ? 4.566 7.555 17.517 1.00 74.12 85 LEU A CA 1
ATOM 737 C C . LEU A 1 85 ? 3.311 8.420 17.676 1.00 74.12 85 LEU A C 1
ATOM 739 O O . LEU A 1 85 ? 2.902 8.668 18.805 1.00 74.12 85 LEU A O 1
ATOM 743 N N . LYS A 1 86 ? 2.646 8.808 16.580 1.00 73.81 86 LYS A N 1
ATOM 744 C CA . LYS A 1 86 ? 1.352 9.517 16.595 1.00 73.81 86 LYS A CA 1
ATOM 745 C C . LYS A 1 86 ? 0.268 8.686 17.286 1.00 73.81 86 LYS A C 1
ATOM 747 O O . LYS A 1 86 ? -0.483 9.222 18.102 1.00 73.81 86 LYS A O 1
ATOM 752 N N . LEU A 1 87 ? 0.216 7.380 17.021 1.00 73.94 87 LEU A N 1
ATOM 753 C CA . LEU A 1 87 ? -0.702 6.447 17.681 1.00 73.94 87 LEU A CA 1
ATOM 754 C C . LEU A 1 87 ? -0.403 6.328 19.181 1.00 73.94 87 LEU A C 1
ATOM 756 O O . LEU A 1 87 ? -1.320 6.463 19.989 1.00 73.94 87 LEU A O 1
ATOM 760 N N . LYS A 1 88 ? 0.870 6.159 19.571 1.00 79.19 88 LYS A N 1
ATOM 761 C CA . LYS A 1 88 ? 1.302 6.142 20.980 1.00 79.19 88 LYS A CA 1
ATOM 762 C C . LYS A 1 88 ? 0.954 7.450 21.686 1.00 79.19 88 LYS A C 1
ATOM 764 O O . LYS A 1 88 ? 0.343 7.414 22.745 1.00 79.19 88 LYS A O 1
ATOM 769 N N . GLN A 1 89 ? 1.271 8.598 21.089 1.00 81.62 89 GLN A N 1
ATOM 770 C CA . GLN A 1 89 ? 0.957 9.920 21.641 1.00 81.62 89 GLN A CA 1
ATOM 771 C C . GLN A 1 89 ? -0.552 10.108 21.844 1.00 81.62 89 GLN A C 1
ATOM 773 O O . GLN A 1 89 ? -0.979 10.559 22.906 1.00 81.62 89 GLN A O 1
ATOM 778 N N . THR A 1 90 ? -1.366 9.704 20.866 1.00 82.38 90 THR A N 1
ATOM 779 C CA . THR A 1 90 ? -2.833 9.780 20.952 1.00 82.38 90 THR A CA 1
ATOM 780 C C . THR A 1 90 ? -3.375 8.834 22.030 1.00 82.38 90 THR A C 1
ATOM 782 O O . THR A 1 90 ? -4.210 9.234 22.841 1.00 82.38 90 THR A O 1
ATOM 785 N N . GLY A 1 91 ? -2.848 7.609 22.119 1.00 79.81 91 GLY A N 1
ATOM 786 C CA . GLY A 1 91 ? -3.195 6.640 23.160 1.00 79.81 91 GLY A CA 1
ATOM 787 C C . GLY A 1 91 ? -2.815 7.102 24.570 1.00 79.81 91 GLY A C 1
ATOM 788 O O . GLY A 1 91 ? -3.631 6.990 25.481 1.00 79.81 91 GLY A O 1
ATOM 789 N N . CYS A 1 92 ? -1.625 7.684 24.751 1.00 85.88 92 CYS A N 1
ATOM 790 C CA . CYS A 1 92 ? -1.186 8.275 26.018 1.00 85.88 92 CYS A CA 1
ATOM 791 C C . CYS A 1 92 ? -2.049 9.479 26.413 1.00 85.88 92 CYS A C 1
ATOM 793 O O . CYS A 1 92 ? -2.419 9.598 27.578 1.00 85.88 92 CYS A O 1
ATOM 795 N N . PHE A 1 93 ? -2.424 10.335 25.455 1.00 91.38 93 PHE A N 1
ATOM 796 C CA . PHE A 1 93 ? -3.320 11.465 25.702 1.00 91.38 93 PHE A CA 1
ATOM 797 C C . PHE A 1 93 ? -4.696 10.992 26.188 1.00 91.38 93 PHE A C 1
ATOM 799 O O . PHE A 1 93 ? -5.129 11.385 27.270 1.00 91.38 93 PHE A O 1
ATOM 806 N N . ILE A 1 94 ? -5.347 10.080 25.454 1.00 87.75 94 ILE A N 1
ATOM 807 C CA . ILE A 1 94 ? -6.626 9.468 25.865 1.00 87.75 94 ILE A CA 1
ATOM 808 C C . ILE A 1 94 ? -6.460 8.745 27.211 1.00 87.75 94 ILE A C 1
ATOM 810 O O . ILE A 1 94 ? -7.326 8.819 28.084 1.00 87.75 94 ILE A O 1
ATOM 814 N N . GLY A 1 95 ? -5.311 8.097 27.406 1.00 87.06 95 GLY A N 1
ATOM 815 C CA . GLY A 1 95 ? -4.886 7.439 28.635 1.00 87.06 95 GLY A CA 1
ATOM 816 C C . GLY A 1 95 ? -4.739 8.372 29.844 1.00 87.06 95 GLY A C 1
ATOM 817 O O . GLY A 1 95 ? -4.863 7.912 30.979 1.00 87.06 95 GLY A O 1
ATOM 818 N N . GLY A 1 96 ? -4.521 9.668 29.623 1.00 88.31 96 GLY A N 1
ATOM 819 C CA . GLY A 1 96 ? -4.450 10.709 30.652 1.00 88.31 96 GLY A CA 1
ATOM 820 C C . GLY A 1 96 ? -5.767 11.455 30.885 1.00 88.31 96 GLY A C 1
ATOM 821 O O . GLY A 1 96 ? -5.891 12.171 31.878 1.00 88.31 96 GLY A O 1
ATOM 822 N N . LEU A 1 97 ? -6.771 11.288 30.016 1.00 90.75 97 LEU A N 1
ATOM 823 C CA . LEU A 1 97 ? -8.077 11.929 30.188 1.00 90.75 97 LEU A CA 1
ATOM 824 C C . LEU A 1 97 ? -8.815 11.391 31.417 1.00 90.75 97 LEU A C 1
ATOM 826 O O . LEU A 1 97 ? -8.674 10.226 31.811 1.00 90.75 97 LEU A O 1
ATOM 830 N N . LYS A 1 98 ? -9.672 12.237 31.995 1.00 86.25 98 LYS A N 1
ATOM 831 C CA . LYS A 1 98 ? -10.576 11.830 33.075 1.00 86.25 98 LYS A CA 1
ATOM 832 C C . LYS A 1 98 ? -11.461 10.656 32.625 1.00 86.25 98 LYS A C 1
ATOM 834 O O . LYS A 1 98 ? -11.786 10.537 31.440 1.00 86.25 98 LYS A O 1
ATOM 839 N N . LYS A 1 99 ? -11.832 9.771 33.559 1.00 86.19 99 LYS A N 1
ATOM 840 C CA . LYS A 1 99 ? -12.551 8.515 33.258 1.00 86.19 99 LYS A CA 1
ATOM 841 C C . LYS A 1 99 ? -13.865 8.757 32.506 1.00 86.19 99 LYS A C 1
ATOM 843 O O . LYS A 1 99 ? -14.215 7.953 31.645 1.00 86.19 99 LYS A O 1
ATOM 848 N N . GLU A 1 100 ? -14.525 9.877 32.792 1.00 87.25 100 GLU A N 1
ATOM 849 C CA . GLU A 1 100 ? -15.788 10.300 32.182 1.00 87.25 100 GLU A CA 1
ATOM 850 C C . GLU A 1 100 ? -15.631 10.647 30.696 1.00 87.25 100 GLU A C 1
ATOM 852 O O . GLU A 1 100 ? -16.565 10.466 29.934 1.00 87.25 100 GLU A O 1
ATOM 857 N N . LEU A 1 101 ? -14.452 11.111 30.270 1.00 87.88 101 LEU A N 1
ATOM 858 C CA . LEU A 1 101 ? -14.198 11.533 28.885 1.00 87.88 101 LEU A CA 1
ATOM 859 C C . LEU A 1 101 ? -13.481 10.458 28.063 1.00 87.88 101 LEU A C 1
ATOM 861 O O . LEU A 1 101 ? -13.555 10.450 26.838 1.00 87.88 101 LEU A O 1
ATOM 865 N N . ARG A 1 102 ? -12.766 9.543 28.722 1.00 89.81 102 ARG A N 1
ATOM 866 C CA . ARG A 1 102 ? -11.896 8.555 28.069 1.00 89.81 102 ARG A CA 1
ATOM 867 C C . ARG A 1 102 ? -12.639 7.643 27.097 1.00 89.81 102 ARG A C 1
ATOM 869 O O . ARG A 1 102 ? -12.164 7.434 25.984 1.00 89.81 102 ARG A O 1
ATOM 876 N N . HIS A 1 103 ? -13.761 7.075 27.532 1.00 90.56 103 HIS A N 1
ATOM 877 C CA . HIS A 1 103 ? -14.536 6.134 26.723 1.00 90.56 103 HIS A CA 1
ATOM 878 C C . HIS A 1 103 ? -15.160 6.840 25.519 1.00 90.56 103 HIS A C 1
ATOM 880 O O . HIS A 1 103 ? -15.010 6.369 24.396 1.00 90.56 103 HIS A O 1
ATOM 886 N N . ASP A 1 104 ? -15.746 8.014 25.742 1.00 91.31 104 ASP A N 1
ATOM 887 C CA . ASP A 1 104 ? -16.412 8.794 24.701 1.00 91.31 104 ASP A CA 1
ATOM 888 C C . ASP A 1 104 ? -15.427 9.300 23.643 1.00 91.31 104 ASP A C 1
ATOM 890 O O . ASP A 1 104 ? -15.665 9.140 22.448 1.00 91.31 104 ASP A O 1
ATOM 894 N N . VAL A 1 105 ? -14.263 9.817 24.054 1.00 92.06 105 VAL A N 1
ATOM 895 C CA . VAL A 1 105 ? -13.201 10.203 23.110 1.00 92.06 105 VAL A CA 1
ATOM 896 C C . VAL A 1 105 ? -12.690 8.980 22.344 1.00 92.06 105 VAL A C 1
ATOM 898 O O . VAL A 1 105 ? -12.476 9.062 21.138 1.00 92.06 105 VAL A O 1
ATOM 901 N N . LYS A 1 106 ? -12.543 7.817 22.996 1.00 90.69 106 LYS A N 1
ATOM 902 C CA . LYS A 1 106 ? -12.108 6.575 22.332 1.00 90.69 106 LYS A CA 1
ATOM 903 C C . LYS A 1 106 ? -13.129 6.073 21.302 1.00 90.69 106 LYS A C 1
ATOM 905 O O . LYS A 1 106 ? -12.723 5.590 20.246 1.00 90.69 106 LYS A O 1
ATOM 910 N N . LEU A 1 107 ? -14.430 6.204 21.577 1.00 91.69 107 LEU A N 1
ATOM 911 C CA . LEU A 1 107 ? -15.509 5.829 20.652 1.00 91.69 107 LEU A CA 1
ATOM 912 C C . LEU A 1 107 ? -15.489 6.661 19.367 1.00 91.69 107 LEU A C 1
ATOM 914 O O . LEU A 1 107 ? -15.792 6.139 18.297 1.00 91.69 107 LEU A O 1
ATOM 918 N N . LEU A 1 108 ? -15.076 7.923 19.464 1.00 92.12 108 LEU A N 1
ATOM 919 C CA . LEU A 1 108 ? -14.980 8.841 18.330 1.00 92.12 108 LEU A CA 1
ATOM 920 C C . LEU A 1 108 ? -13.702 8.656 17.492 1.00 92.12 108 LEU A C 1
ATOM 922 O O . LEU A 1 108 ? -13.550 9.330 16.481 1.00 92.12 108 LEU A O 1
ATOM 926 N N . ARG A 1 109 ? -12.828 7.709 17.872 1.00 89.44 109 ARG A N 1
ATOM 927 C CA . ARG A 1 109 ? -11.638 7.268 17.118 1.00 89.44 109 ARG A CA 1
ATOM 928 C C . ARG A 1 109 ? -10.785 8.425 16.566 1.00 89.44 109 ARG A C 1
ATOM 930 O O . ARG A 1 109 ? -10.603 8.514 15.351 1.00 89.44 109 ARG A O 1
ATOM 937 N N . PRO A 1 110 ? -10.228 9.283 17.437 1.00 89.94 110 PRO A N 1
ATOM 938 C CA . PRO A 1 110 ? -9.393 10.385 16.990 1.00 89.94 110 PRO A CA 1
ATOM 939 C C . PRO A 1 110 ? -8.157 9.894 16.238 1.00 89.94 110 PRO A C 1
ATOM 941 O O . PRO A 1 110 ? -7.523 8.911 16.632 1.00 89.94 110 PRO A O 1
ATOM 944 N N . THR A 1 111 ? -7.783 10.616 15.185 1.00 85.94 111 THR A N 1
ATOM 945 C CA . THR A 1 111 ? -6.632 10.271 14.330 1.00 85.94 111 THR A CA 1
ATOM 946 C C . THR A 1 111 ? -5.339 10.986 14.733 1.00 85.94 111 THR A C 1
ATOM 948 O O . THR A 1 111 ? -4.270 10.695 14.197 1.00 85.94 111 THR A O 1
ATOM 951 N N . SER A 1 112 ? -5.411 11.909 15.698 1.00 90.12 112 SER A N 1
ATOM 952 C CA . SER A 1 112 ? -4.267 12.652 16.239 1.00 90.12 112 SER A CA 1
ATOM 953 C C . SER A 1 112 ? -4.528 13.156 17.664 1.00 90.12 112 SER A C 1
ATOM 955 O O . SER A 1 112 ? -5.666 13.173 18.133 1.00 90.12 112 SER A O 1
ATOM 957 N N . VAL A 1 113 ? -3.483 13.635 18.348 1.00 89.06 113 VAL A N 1
ATOM 958 C CA . VAL A 1 113 ? -3.610 14.282 19.668 1.00 89.06 113 VAL A CA 1
ATOM 959 C C . VAL A 1 113 ? -4.444 15.561 19.585 1.00 89.06 113 VAL A C 1
ATOM 961 O O . VAL A 1 113 ? -5.225 15.842 20.488 1.00 89.06 113 VAL A O 1
ATOM 964 N N . GLN A 1 114 ? -4.302 16.335 18.508 1.00 90.56 114 GLN A N 1
ATOM 965 C CA . GLN A 1 114 ? -5.060 17.567 18.287 1.00 90.56 114 GLN A CA 1
ATOM 966 C C . GLN A 1 114 ? -6.556 17.271 18.160 1.00 90.56 114 GLN A C 1
ATOM 968 O O . GLN A 1 114 ? -7.373 17.937 18.793 1.00 90.56 114 GLN A O 1
ATOM 973 N N . ASP A 1 115 ? -6.892 16.235 17.395 1.00 92.56 115 ASP A N 1
ATOM 974 C CA . ASP A 1 115 ? -8.258 15.748 17.227 1.00 92.56 115 ASP A CA 1
ATOM 975 C C . ASP A 1 115 ? -8.821 15.206 18.553 1.00 92.56 115 ASP A C 1
ATOM 977 O O . ASP A 1 115 ? -9.874 15.638 19.018 1.00 92.56 115 ASP A O 1
ATOM 981 N N . ALA A 1 116 ? -8.052 14.371 19.264 1.00 92.19 116 ALA A N 1
ATOM 982 C CA . ALA A 1 116 ? -8.425 13.878 20.591 1.00 92.19 116 ALA A CA 1
ATOM 983 C C . ALA A 1 116 ? -8.649 15.017 21.604 1.00 92.19 116 ALA A C 1
ATOM 985 O O . ALA A 1 116 ? -9.564 14.945 22.425 1.00 92.19 116 ALA A O 1
ATOM 986 N N . CYS A 1 117 ? -7.837 16.074 21.547 1.00 92.00 117 CYS A N 1
ATOM 987 C CA . CYS A 1 117 ? -7.972 17.262 22.385 1.00 92.00 117 CYS A CA 1
ATOM 988 C C . CYS A 1 117 ? -9.244 18.050 22.048 1.00 92.00 117 CYS A C 1
ATOM 990 O O . CYS A 1 117 ? -10.009 18.386 22.953 1.00 92.00 117 CYS A O 1
ATOM 992 N N . ALA A 1 118 ? -9.516 18.287 20.763 1.00 93.38 118 ALA A N 1
ATOM 993 C CA . ALA A 1 118 ? -10.728 18.966 20.315 1.00 93.38 118 ALA A CA 1
ATOM 994 C C . ALA A 1 118 ? -11.995 18.213 20.754 1.00 93.38 118 ALA A C 1
ATOM 996 O O . ALA A 1 118 ? -12.907 18.812 21.332 1.00 93.38 118 ALA A O 1
ATOM 997 N N . LEU A 1 119 ? -12.017 16.890 20.571 1.00 93.81 119 LEU A N 1
ATOM 998 C CA . LEU A 1 119 ? -13.108 16.025 21.021 1.00 93.81 119 LEU A CA 1
ATOM 999 C C . LEU A 1 119 ? -13.269 16.050 22.546 1.00 93.81 119 LEU A C 1
ATOM 1001 O O . LEU A 1 119 ? -14.388 16.188 23.042 1.00 93.81 119 LEU A O 1
ATOM 1005 N N . ALA A 1 120 ? -12.169 15.971 23.301 1.00 92.19 120 ALA A N 1
ATOM 1006 C CA . ALA A 1 120 ? -12.202 16.035 24.761 1.00 92.19 120 ALA A CA 1
A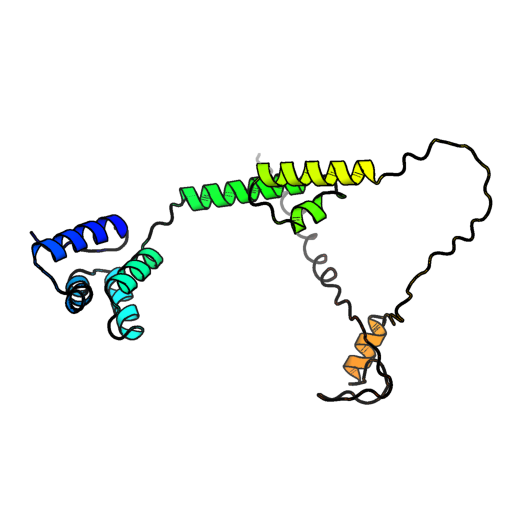TOM 1007 C C . ALA A 1 120 ? -12.767 17.372 25.266 1.00 92.19 120 ALA A C 1
ATOM 1009 O O . ALA A 1 120 ? -13.580 17.381 26.190 1.00 92.19 120 ALA A O 1
ATOM 1010 N N . LEU A 1 121 ? -12.386 18.494 24.647 1.00 92.12 121 LEU A N 1
ATOM 1011 C CA . LEU A 1 121 ? -12.915 19.819 24.977 1.00 92.12 121 LEU A CA 1
ATOM 1012 C C . LEU A 1 121 ? -14.412 19.921 24.674 1.00 92.12 121 LEU A C 1
ATOM 1014 O O . LEU A 1 121 ? -15.175 20.399 25.514 1.00 92.12 121 LEU A O 1
ATOM 1018 N N . GLN A 1 122 ? -14.845 19.429 23.512 1.00 91.50 122 GLN A N 1
ATOM 1019 C CA . GLN A 1 122 ? -16.250 19.446 23.114 1.00 91.50 122 GLN A CA 1
ATOM 1020 C C . GLN A 1 122 ? -17.121 18.589 24.043 1.00 91.50 122 GLN A C 1
ATOM 1022 O O . GLN A 1 122 ? -18.213 19.008 24.433 1.00 91.50 122 GLN A O 1
ATOM 1027 N N . LEU A 1 123 ? -16.646 17.400 24.417 1.00 88.94 123 LEU A N 1
ATOM 1028 C CA . LEU A 1 123 ? -17.341 16.511 25.348 1.00 88.94 123 LEU A CA 1
ATOM 1029 C C . LEU A 1 123 ? -17.362 17.086 26.765 1.00 88.94 123 LEU A C 1
ATOM 1031 O O . LEU A 1 123 ? -18.401 17.053 27.419 1.00 88.94 123 LEU A O 1
ATOM 1035 N N . ASN A 1 124 ? -16.259 17.682 27.221 1.00 87.19 124 ASN A 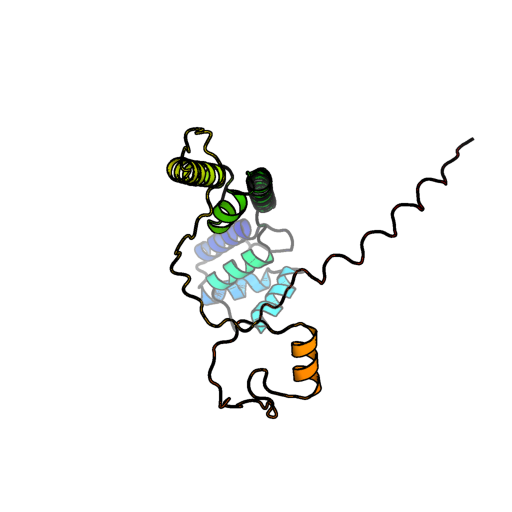N 1
ATOM 1036 C CA . ASN A 1 124 ? -16.201 18.328 28.528 1.00 87.19 124 ASN A CA 1
ATOM 1037 C C . ASN A 1 124 ? -17.154 19.530 28.619 1.00 87.19 124 ASN A C 1
ATOM 1039 O O . ASN A 1 124 ? -17.826 19.678 29.633 1.00 87.19 124 ASN A O 1
ATOM 1043 N N . ALA A 1 125 ? -17.259 20.352 27.569 1.00 86.06 125 ALA A N 1
ATOM 1044 C CA . ALA A 1 125 ? -18.223 21.454 27.517 1.00 86.06 125 ALA A CA 1
ATOM 1045 C C . ALA A 1 125 ? -19.665 20.941 27.669 1.00 86.06 125 ALA A C 1
ATOM 1047 O O . ALA A 1 125 ? -20.381 21.375 28.568 1.00 86.06 125 ALA A O 1
ATOM 1048 N N . LYS A 1 126 ? -20.042 19.917 26.890 1.00 81.50 126 LYS A N 1
ATOM 1049 C CA . LYS A 1 126 ? -21.361 19.270 27.004 1.00 81.50 126 LYS A CA 1
ATOM 1050 C C . LYS A 1 126 ? -21.606 18.670 28.389 1.00 81.50 126 LYS A C 1
ATOM 1052 O O . LYS A 1 126 ? -22.710 18.764 28.911 1.00 81.50 126 LYS A O 1
ATOM 1057 N N . PHE A 1 127 ? -20.592 18.054 28.993 1.00 79.12 127 PHE A N 1
ATOM 1058 C CA . PHE A 1 127 ? -20.704 17.486 30.335 1.00 79.12 127 PHE A CA 1
ATOM 1059 C C . PHE A 1 127 ? -20.937 18.565 31.403 1.00 79.12 127 PHE A C 1
ATOM 1061 O O . PHE A 1 127 ? -21.705 18.341 32.336 1.00 79.12 127 PHE A O 1
ATOM 1068 N N . LEU A 1 128 ? -20.296 19.733 31.276 1.00 75.00 128 LEU A N 1
ATOM 1069 C CA . LEU A 1 128 ? -20.479 20.861 32.195 1.00 75.00 128 LEU A CA 1
ATOM 1070 C C . LEU A 1 128 ? -21.866 21.495 32.064 1.00 75.00 128 LEU A C 1
ATOM 1072 O O . LEU A 1 128 ? -22.481 21.774 33.089 1.00 75.00 128 LEU A O 1
ATOM 1076 N N . ASP A 1 129 ? -22.381 21.642 30.844 1.00 74.88 129 ASP A N 1
ATOM 1077 C CA . ASP A 1 129 ? -23.729 22.176 30.601 1.00 74.88 129 ASP A CA 1
ATOM 1078 C C . ASP A 1 129 ? -24.834 21.252 31.144 1.00 74.88 129 ASP A C 1
ATOM 1080 O O . ASP A 1 129 ? -25.911 21.708 31.526 1.00 74.88 129 ASP A O 1
ATOM 1084 N N . LEU A 1 130 ? -24.565 19.943 31.207 1.00 65.88 130 LEU A N 1
ATOM 1085 C CA . LEU A 1 130 ? -25.498 18.930 31.708 1.00 65.88 130 LEU A CA 1
ATOM 1086 C C . LEU A 1 130 ? -25.370 18.661 33.210 1.00 65.88 130 LEU A C 1
ATOM 1088 O O . LEU A 1 130 ? -26.238 17.995 33.778 1.00 65.88 130 LEU A O 1
ATOM 1092 N N . LYS A 1 131 ? -24.310 19.142 33.872 1.00 59.25 131 LYS A N 1
ATOM 1093 C CA . LYS A 1 131 ? -24.128 18.927 35.308 1.00 59.25 131 LYS A CA 1
ATOM 1094 C C . LYS A 1 131 ? -25.110 19.839 36.053 1.00 59.25 131 LYS A C 1
ATOM 1096 O O . LYS A 1 131 ? -24.956 21.057 35.988 1.00 59.25 131 LYS A O 1
ATOM 1101 N N . PRO A 1 132 ? -26.106 19.308 36.790 1.00 52.44 132 PRO A N 1
ATOM 1102 C CA . PRO A 1 132 ? -26.977 20.154 37.585 1.00 52.44 132 PRO A CA 1
ATOM 1103 C C . PRO A 1 132 ? -26.112 20.791 38.669 1.00 52.44 132 PRO A C 1
ATOM 1105 O O . PRO A 1 132 ? -25.619 20.102 39.565 1.00 52.44 132 PRO A O 1
ATOM 1108 N N . THR A 1 133 ? -25.900 22.101 38.587 1.00 54.75 133 THR A N 1
ATOM 1109 C CA . THR A 1 133 ? -25.333 22.879 39.686 1.00 54.75 133 THR A CA 1
ATOM 1110 C C . THR A 1 133 ? -26.366 22.882 40.805 1.00 54.75 133 THR A C 1
ATOM 1112 O O . THR A 1 133 ? -27.196 23.780 40.895 1.00 54.75 133 THR A O 1
ATOM 1115 N N . VAL A 1 134 ? -26.387 21.826 41.620 1.00 55.53 134 VAL A N 1
ATOM 1116 C CA . VAL A 1 134 ? -27.218 21.774 42.822 1.00 55.53 134 VAL A CA 1
ATOM 1117 C C . VAL A 1 134 ? -26.688 22.826 43.800 1.00 55.53 134 VAL A C 1
ATOM 1119 O O . VAL A 1 134 ? -25.548 22.707 44.255 1.00 55.53 134 VAL A O 1
ATOM 1122 N N . PRO A 1 135 ? -27.466 23.871 44.144 1.00 48.94 135 PRO A N 1
ATOM 1123 C CA . PRO A 1 135 ? -27.097 24.748 45.239 1.00 48.94 135 PRO A CA 1
ATOM 1124 C C . PRO A 1 135 ? -27.150 23.915 46.517 1.00 48.94 135 PRO A C 1
ATOM 1126 O O . PRO A 1 135 ? -28.153 23.246 46.776 1.00 48.94 135 PRO A O 1
ATOM 1129 N N . PHE A 1 136 ? -26.087 23.964 47.318 1.00 54.34 136 PHE A N 1
ATOM 1130 C CA . PHE A 1 136 ? -26.086 23.432 48.677 1.00 54.34 136 PHE A CA 1
ATOM 1131 C C . PHE A 1 136 ? -27.333 23.944 49.418 1.00 54.34 136 PHE A C 1
ATOM 1133 O O . PHE A 1 136 ? -27.444 25.128 49.735 1.00 54.34 136 PHE A O 1
ATOM 1140 N N . ARG A 1 137 ? -28.292 23.055 49.684 1.00 43.00 137 ARG A N 1
ATOM 1141 C CA . ARG A 1 137 ? -29.383 23.298 50.628 1.00 43.00 137 ARG A CA 1
ATOM 1142 C C . ARG A 1 137 ? -29.423 22.143 51.608 1.00 43.00 137 ARG A C 1
ATOM 1144 O O . ARG A 1 137 ? -29.838 21.038 51.275 1.00 43.00 137 ARG A O 1
ATOM 1151 N N . HIS A 1 138 ? -28.993 22.433 52.830 1.00 56.28 138 HIS A N 1
ATOM 1152 C CA . HIS A 1 138 ? -29.244 21.589 53.987 1.00 56.28 138 HIS A CA 1
ATOM 1153 C C . HIS A 1 138 ? -30.761 21.408 54.130 1.00 56.28 138 HIS A C 1
ATOM 1155 O O . HIS A 1 138 ? -31.472 22.365 54.425 1.00 56.28 138 HIS A O 1
ATOM 1161 N N . THR A 1 139 ? -31.260 20.198 53.884 1.00 48.56 139 THR A N 1
ATOM 1162 C CA . THR A 1 139 ? -32.636 19.801 54.213 1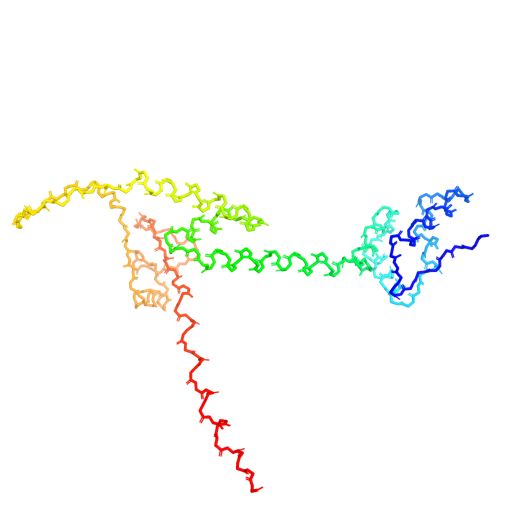.00 48.56 139 THR A CA 1
ATOM 1163 C C . THR A 1 139 ? -32.643 18.372 54.776 1.00 48.56 139 THR A C 1
ATOM 1165 O O . THR A 1 139 ? -31.768 17.581 54.418 1.00 48.56 139 THR A O 1
ATOM 1168 N N . PRO A 1 140 ? -33.550 18.072 55.729 1.00 46.97 140 PRO A N 1
ATOM 1169 C CA . PRO A 1 140 ? -33.552 16.844 56.533 1.00 46.97 140 PRO A CA 1
ATOM 1170 C C . PRO A 1 140 ? -34.025 15.627 55.712 1.00 46.97 140 PRO A C 1
ATOM 1172 O O . PRO A 1 140 ? -34.557 15.813 54.615 1.00 46.97 140 PRO A O 1
ATOM 1175 N N . PRO A 1 141 ? -33.861 14.378 56.200 1.00 45.56 141 PRO A N 1
ATOM 1176 C CA . PRO A 1 141 ? -34.165 13.202 55.399 1.00 45.56 141 PRO A CA 1
ATOM 1177 C C . PRO A 1 141 ? -35.683 13.037 55.289 1.00 45.56 141 PRO A C 1
ATOM 1179 O O . PRO A 1 141 ? -36.358 12.708 56.262 1.00 45.56 141 PRO A O 1
ATOM 1182 N N . ILE A 1 142 ? -36.224 13.260 54.094 1.00 48.03 142 ILE A N 1
ATOM 1183 C CA . ILE A 1 142 ? -37.587 12.869 53.737 1.00 48.03 142 ILE A CA 1
ATOM 1184 C C . ILE A 1 142 ? -37.484 11.871 52.588 1.00 48.03 142 ILE A C 1
ATOM 1186 O O . ILE A 1 142 ? -36.860 12.138 51.563 1.00 48.03 142 ILE A O 1
ATOM 1190 N N . SER A 1 143 ? -38.076 10.700 52.823 1.00 55.09 143 SER A N 1
ATOM 1191 C CA . SER A 1 143 ? -38.187 9.563 51.911 1.00 55.09 143 SER A CA 1
ATOM 1192 C C . SER A 1 143 ? -38.740 9.990 50.549 1.00 55.09 143 SER A C 1
ATOM 1194 O O . SER A 1 143 ? -39.845 10.528 50.466 1.00 55.09 143 SER A O 1
ATOM 1196 N N . VAL A 1 144 ? -37.971 9.756 49.484 1.00 37.97 144 VAL A N 1
ATOM 1197 C CA . VAL A 1 144 ? -38.358 10.093 48.110 1.00 37.97 144 VAL A CA 1
ATOM 1198 C C . VAL A 1 144 ? -38.766 8.815 47.388 1.00 37.97 144 VAL A C 1
ATOM 1200 O O . VAL A 1 144 ? -37.924 8.025 46.968 1.00 37.97 144 VAL A O 1
ATOM 1203 N N . HIS A 1 145 ? -40.072 8.632 47.201 1.00 49.97 145 HIS A N 1
ATOM 1204 C CA . HIS A 1 145 ? -40.579 7.822 46.100 1.00 49.97 145 HIS A CA 1
ATOM 1205 C C . HIS A 1 145 ? -40.370 8.607 44.801 1.00 49.97 145 HIS A C 1
ATOM 1207 O O . HIS A 1 145 ? -41.107 9.547 44.509 1.00 49.97 145 HIS A O 1
ATOM 1213 N N . SER A 1 146 ? -39.356 8.239 44.021 1.00 42.22 146 SER A N 1
ATOM 1214 C CA . SER A 1 146 ? -39.186 8.698 42.645 1.00 42.22 146 SER A CA 1
ATOM 1215 C C . SER A 1 146 ? -39.792 7.670 41.688 1.00 42.22 146 SER A C 1
ATOM 1217 O O . SER A 1 146 ? -39.300 6.554 41.536 1.00 42.22 146 SER A O 1
ATOM 1219 N N . PHE A 1 147 ? -40.879 8.051 41.018 1.00 46.16 147 PHE A N 1
ATOM 1220 C CA . PHE A 1 147 ? -41.345 7.356 39.822 1.00 46.16 147 PHE A CA 1
ATOM 1221 C C . PHE A 1 147 ? -40.378 7.680 38.678 1.00 46.16 147 PHE A C 1
ATOM 1223 O O . PHE A 1 147 ? -40.442 8.754 38.084 1.00 46.16 147 PHE A O 1
ATOM 1230 N N . GLN A 1 148 ? -39.472 6.754 38.370 1.00 51.22 148 GLN A N 1
ATOM 1231 C CA . GLN A 1 148 ? -38.853 6.685 37.049 1.00 51.22 148 GLN A CA 1
ATOM 1232 C C . GLN A 1 148 ? -39.669 5.706 36.197 1.00 51.22 148 GLN A C 1
ATOM 1234 O O . GLN A 1 148 ? -39.958 4.607 36.680 1.00 51.22 148 GLN A O 1
ATOM 1239 N N . PRO A 1 149 ? -40.034 6.034 34.942 1.00 43.31 149 PRO A N 1
ATOM 1240 C CA . PRO A 1 149 ? -40.576 5.044 34.028 1.00 43.31 149 PRO A CA 1
ATOM 1241 C C . PRO A 1 149 ? -39.412 4.157 33.583 1.00 43.31 149 PRO A C 1
ATOM 1243 O O . PRO A 1 149 ? -38.765 4.382 32.562 1.00 43.31 149 PRO A O 1
ATOM 1246 N N . LYS A 1 150 ? -39.098 3.164 34.412 1.00 40.19 150 LYS A N 1
ATOM 1247 C CA . LYS A 1 150 ? -38.191 2.083 34.065 1.00 40.19 150 LYS A CA 1
ATOM 1248 C C . LYS A 1 150 ? -38.922 1.254 33.018 1.00 40.19 150 LYS A C 1
ATOM 1250 O O . LYS A 1 150 ? -39.879 0.553 33.334 1.00 40.19 150 LYS A O 1
ATOM 1255 N N . VAL A 1 151 ? -38.507 1.360 31.758 1.00 51.47 151 VAL A N 1
ATOM 1256 C CA . VAL A 1 151 ? -38.848 0.334 30.771 1.00 51.47 151 VAL A CA 1
ATOM 1257 C C . VAL A 1 151 ? -38.058 -0.904 31.187 1.00 51.47 151 VAL A C 1
ATOM 1259 O O . VAL A 1 151 ? -36.930 -1.124 30.755 1.00 51.47 151 VAL A O 1
ATOM 1262 N N . GLU A 1 152 ? -38.616 -1.663 32.129 1.00 47.31 152 GLU A N 1
ATOM 1263 C CA . GLU A 1 152 ? -38.126 -2.983 32.493 1.00 47.31 152 GLU A CA 1
ATOM 1264 C C . GLU A 1 152 ? -38.437 -3.913 31.325 1.00 47.31 152 GLU A C 1
ATOM 1266 O O . GLU A 1 152 ? -39.495 -4.535 31.251 1.00 47.31 152 GLU A O 1
ATOM 1271 N N . LEU A 1 153 ? -37.510 -3.996 30.370 1.00 55.50 153 LEU A N 1
ATOM 1272 C CA . LEU A 1 153 ? -37.458 -5.178 29.522 1.00 55.50 153 LEU A CA 1
ATOM 1273 C C . LEU A 1 153 ? -37.297 -6.387 30.464 1.00 55.50 153 LEU A C 1
ATOM 1275 O O . LEU A 1 153 ? -36.453 -6.317 31.363 1.00 55.50 153 LEU A O 1
ATOM 1279 N N . PRO A 1 154 ? -38.073 -7.476 30.306 1.00 55.44 154 PRO A N 1
ATOM 1280 C CA . PRO A 1 154 ? -37.950 -8.661 31.150 1.00 55.44 154 PRO A CA 1
ATOM 1281 C C . PRO A 1 154 ? -36.624 -9.382 30.859 1.00 55.44 154 PRO A C 1
ATOM 1283 O O . PRO A 1 154 ? -36.570 -10.366 30.126 1.00 55.44 154 PRO A O 1
ATOM 1286 N N . VAL A 1 155 ? -35.515 -8.866 31.389 1.00 60.25 155 VAL A N 1
ATOM 1287 C CA . VAL A 1 155 ? -34.192 -9.472 31.245 1.00 60.25 155 VAL A CA 1
ATOM 1288 C C . VAL A 1 155 ? -34.047 -10.523 32.336 1.00 60.25 155 VAL A C 1
ATOM 1290 O O . VAL A 1 155 ? -33.707 -10.221 33.480 1.00 60.25 155 VAL A O 1
ATOM 1293 N N . LYS A 1 156 ? -34.320 -11.780 31.984 1.00 67.50 156 LYS A N 1
ATOM 1294 C CA . LYS A 1 156 ? -33.998 -12.916 32.848 1.00 67.50 156 LYS A CA 1
ATOM 1295 C C . LYS A 1 156 ? -32.489 -13.164 32.784 1.00 67.50 156 LYS A C 1
ATOM 1297 O O . LYS A 1 156 ? -32.001 -13.725 31.806 1.00 67.50 156 LYS A O 1
ATOM 1302 N N . LYS A 1 157 ? -31.760 -12.744 33.820 1.00 67.94 157 LYS A N 1
ATOM 1303 C CA . LYS A 1 157 ? -30.344 -13.093 34.001 1.00 67.94 157 LYS A CA 1
ATOM 1304 C C . LYS A 1 157 ? -30.248 -14.505 34.573 1.00 67.94 157 LYS A C 1
ATOM 1306 O O . LYS A 1 157 ? -30.770 -14.754 35.654 1.00 67.94 157 LYS A O 1
ATOM 1311 N N . LEU A 1 158 ? -29.621 -15.414 33.830 1.00 71.50 158 LEU A N 1
ATOM 1312 C CA . LEU A 1 158 ? -29.302 -16.760 34.308 1.00 71.50 158 LEU A CA 1
ATOM 1313 C C . LEU A 1 158 ? -27.962 -16.723 35.036 1.00 71.50 158 LEU A C 1
ATOM 1315 O O . LEU A 1 158 ? -27.017 -16.080 34.582 1.00 71.50 158 LEU A O 1
ATOM 1319 N N . THR A 1 159 ? -27.876 -17.423 36.157 1.00 78.44 159 THR A N 1
ATOM 1320 C CA . THR A 1 159 ? -26.620 -17.601 36.884 1.00 78.44 159 THR A CA 1
ATOM 1321 C C . THR A 1 159 ? -25.656 -18.490 36.085 1.00 78.44 159 THR A C 1
ATOM 1323 O O . THR A 1 159 ? -26.098 -19.334 35.298 1.00 78.44 159 THR A O 1
ATOM 1326 N N . PRO A 1 160 ? -24.334 -18.379 36.302 1.00 77.75 160 PRO A N 1
ATOM 1327 C CA . PRO A 1 160 ? -23.355 -19.268 35.669 1.00 77.75 160 PRO A CA 1
ATOM 1328 C C . PRO A 1 160 ? -23.652 -20.756 35.909 1.00 77.75 160 PRO A C 1
ATOM 1330 O O . PRO A 1 160 ? -23.508 -21.577 35.002 1.00 77.75 160 PRO A O 1
ATOM 1333 N N . TYR A 1 161 ? -24.147 -21.086 37.107 1.00 77.44 161 TYR A N 1
ATOM 1334 C CA . TYR A 1 161 ? -24.564 -22.438 37.471 1.00 77.44 161 TYR A CA 1
ATOM 1335 C C . TYR A 1 161 ? -25.739 -22.932 36.613 1.00 77.44 161 TYR A C 1
ATOM 1337 O O . TYR A 1 161 ? -25.690 -24.036 36.070 1.00 77.44 161 TYR A O 1
ATOM 1345 N N . GLU A 1 162 ? -26.769 -22.104 36.420 1.00 80.25 162 GLU A N 1
ATOM 1346 C CA . GLU A 1 162 ? -27.907 -22.429 35.551 1.00 80.25 162 GLU A CA 1
ATOM 1347 C C . GLU A 1 162 ? -27.468 -22.580 34.089 1.00 80.25 162 GLU A C 1
ATOM 1349 O O . GLU A 1 162 ? -27.860 -23.532 33.415 1.00 80.25 162 GLU A O 1
ATOM 1354 N N . ILE A 1 163 ? -26.589 -21.705 33.593 1.00 82.62 163 ILE A N 1
ATOM 1355 C CA . ILE A 1 163 ? -26.062 -21.814 32.226 1.00 82.62 163 ILE A CA 1
ATOM 1356 C C . ILE A 1 163 ? -25.343 -23.156 32.037 1.00 82.62 163 ILE A C 1
ATOM 1358 O O . ILE A 1 163 ? -25.580 -23.859 31.050 1.00 82.62 163 ILE A O 1
ATOM 1362 N N . GLN A 1 164 ? -24.478 -23.532 32.980 1.00 83.25 164 GLN A N 1
ATOM 1363 C CA . GLN A 1 164 ? -23.729 -24.783 32.918 1.00 83.25 164 GLN A CA 1
ATOM 1364 C C . GLN A 1 164 ? -24.649 -26.006 33.025 1.00 83.25 164 GLN A C 1
ATOM 1366 O O . GLN A 1 164 ? -24.488 -26.952 32.252 1.00 83.25 164 GLN A O 1
ATOM 1371 N N . PHE A 1 165 ? -25.652 -25.965 33.906 1.00 86.12 165 PHE A N 1
ATOM 1372 C CA . PHE A 1 165 ? -26.651 -27.023 34.058 1.00 86.12 165 PHE A CA 1
ATOM 1373 C C . PHE A 1 165 ? -27.420 -27.277 32.754 1.00 86.12 165 PHE A C 1
ATOM 1375 O O . PHE A 1 165 ? -27.539 -28.425 32.314 1.00 86.12 165 PHE A O 1
ATOM 1382 N N . HIS A 1 166 ? -27.890 -26.217 32.090 1.00 86.81 166 HIS A N 1
ATOM 1383 C CA . HIS A 1 166 ? -28.621 -26.335 30.826 1.00 86.81 166 HIS A CA 1
ATOM 1384 C C . HIS A 1 166 ? -27.713 -26.837 29.691 1.00 86.81 166 HIS A C 1
ATOM 1386 O O . HIS A 1 166 ? -28.123 -27.714 28.929 1.00 86.81 166 HIS A O 1
ATOM 1392 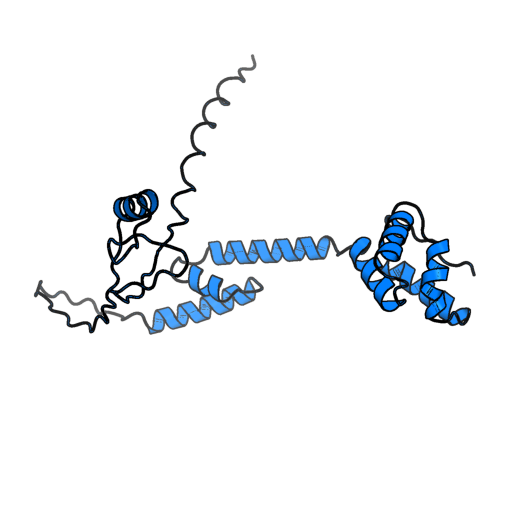N N . ARG A 1 167 ? -26.455 -26.369 29.616 1.00 87.12 167 ARG A N 1
ATOM 1393 C CA . ARG A 1 167 ? -25.462 -26.855 28.634 1.00 87.12 167 ARG A CA 1
ATOM 1394 C C . ARG A 1 167 ? -25.160 -28.344 28.805 1.00 87.12 167 ARG A C 1
ATOM 1396 O O . ARG A 1 167 ? -25.222 -29.086 27.831 1.00 87.12 167 ARG A O 1
ATOM 1403 N N . GLN A 1 168 ? -24.879 -28.797 30.029 1.00 92.00 168 GLN A N 1
ATOM 1404 C CA . GLN A 1 168 ? -24.547 -30.202 30.309 1.00 92.00 168 GLN A CA 1
ATOM 1405 C C . GLN A 1 168 ? -25.698 -31.156 29.981 1.00 92.00 168 GLN A C 1
ATOM 1407 O O . GLN A 1 168 ? -25.473 -32.285 29.550 1.00 92.00 168 GLN A O 1
ATOM 1412 N N . ARG A 1 169 ? -26.942 -30.708 30.174 1.00 87.12 169 ARG A N 1
ATOM 1413 C CA . ARG A 1 169 ? -28.139 -31.529 29.955 1.00 87.12 169 ARG A CA 1
ATOM 1414 C C . ARG A 1 169 ? -28.766 -31.329 28.575 1.00 87.12 169 ARG A C 1
ATOM 1416 O O . ARG A 1 169 ? -29.796 -31.940 28.297 1.00 87.12 169 ARG A O 1
ATOM 1423 N N . ASN A 1 170 ? -28.141 -30.518 27.713 1.00 89.75 170 ASN A N 1
ATOM 1424 C CA . ASN A 1 170 ? -28.675 -30.099 26.416 1.00 89.75 170 ASN A CA 1
ATOM 1425 C C . ASN A 1 170 ? -30.130 -29.619 26.524 1.00 89.75 170 ASN A C 1
ATOM 1427 O O . ASN A 1 170 ? -30.990 -30.065 25.768 1.00 89.75 170 ASN A O 1
ATOM 1431 N N . LEU A 1 171 ? -30.420 -28.745 27.486 1.00 90.56 171 LEU A N 1
ATOM 1432 C CA . LEU A 1 171 ? -31.745 -28.161 27.691 1.00 90.56 171 LEU A CA 1
ATOM 1433 C C . LEU A 1 171 ? -31.788 -26.740 27.133 1.00 90.56 171 LEU A C 1
ATOM 1435 O O . LEU A 1 171 ? -30.793 -26.014 27.165 1.00 90.56 171 LEU A O 1
ATOM 1439 N N . CYS A 1 172 ? -32.943 -26.325 26.622 1.00 87.38 172 CYS A N 1
ATOM 1440 C CA . CYS A 1 172 ? -33.149 -24.940 26.225 1.00 87.38 172 CYS A CA 1
ATOM 1441 C C . CYS A 1 172 ? -33.091 -24.050 27.478 1.00 87.38 172 CYS A C 1
ATOM 1443 O O . CYS A 1 172 ? -33.561 -24.418 28.551 1.00 87.38 172 CYS A O 1
ATOM 1445 N N . PHE A 1 173 ? -32.502 -22.859 27.356 1.00 84.88 173 PHE A N 1
ATOM 1446 C CA . PHE A 1 173 ? -32.344 -21.903 28.464 1.00 84.88 173 PHE A CA 1
ATOM 1447 C C . PHE A 1 173 ? -33.665 -21.299 28.968 1.00 84.88 173 PHE A C 1
ATOM 1449 O O . PHE A 1 173 ? -33.664 -20.481 29.887 1.00 84.88 173 PHE A O 1
ATOM 1456 N N . GLN A 1 174 ? -34.789 -21.662 28.346 1.00 79.44 174 GLN A N 1
ATOM 1457 C CA . GLN A 1 174 ? -36.061 -20.985 28.552 1.00 79.44 174 GLN A CA 1
ATOM 1458 C C . GLN A 1 174 ? -37.260 -21.921 28.749 1.00 79.44 174 GLN A C 1
ATOM 1460 O O . GLN A 1 174 ? -38.110 -21.657 29.604 1.00 79.44 174 GLN A O 1
ATOM 1465 N N . CYS A 1 175 ? -37.339 -23.022 28.006 1.00 82.19 175 CYS A N 1
ATOM 1466 C CA . CYS A 1 175 ? -38.216 -24.143 28.332 1.00 82.19 175 CYS A CA 1
ATOM 1467 C C . CYS A 1 175 ? -37.323 -25.341 28.638 1.00 82.19 175 CYS A C 1
ATOM 1469 O O . CYS A 1 175 ? -36.420 -25.611 27.859 1.00 82.19 175 CYS A O 1
ATOM 1471 N N . ASP A 1 176 ? -37.551 -26.062 29.732 1.00 82.00 176 ASP A N 1
ATOM 1472 C CA . ASP A 1 176 ? -36.696 -27.171 30.198 1.00 82.00 176 ASP A CA 1
ATOM 1473 C C . ASP A 1 176 ? -36.752 -28.429 29.294 1.00 82.00 176 ASP A C 1
ATOM 1475 O O . ASP A 1 176 ? -36.571 -29.563 29.731 1.00 82.00 176 ASP A O 1
ATOM 1479 N N . GLU A 1 177 ? -37.033 -28.232 28.008 1.00 88.75 177 GLU A N 1
ATOM 1480 C CA . GLU A 1 177 ? -37.034 -29.210 26.933 1.00 88.75 177 GLU A CA 1
ATOM 1481 C C . GLU A 1 177 ? -35.637 -29.349 26.321 1.00 88.75 177 GLU A C 1
ATOM 1483 O O . GLU A 1 177 ? -34.809 -28.435 26.381 1.00 88.75 177 GLU A O 1
ATOM 1488 N N . LYS A 1 178 ? -35.378 -30.488 25.670 1.00 89.81 178 LYS A N 1
ATOM 1489 C CA . LYS A 1 178 ? -34.107 -30.722 24.979 1.00 89.81 178 LYS A CA 1
ATOM 1490 C C . LYS A 1 178 ? -33.893 -29.709 23.852 1.00 89.81 178 LYS A C 1
ATOM 1492 O O . LYS A 1 178 ? -34.705 -29.590 22.935 1.00 89.81 178 LYS A O 1
ATOM 1497 N N . TYR A 1 179 ? -32.753 -29.034 23.890 1.00 88.31 179 TYR A N 1
ATOM 1498 C CA . TYR A 1 179 ? -32.309 -28.127 22.847 1.00 88.31 179 TYR A CA 1
ATOM 1499 C C . TYR A 1 179 ? -31.661 -28.900 21.695 1.00 88.31 179 TYR A C 1
ATOM 1501 O O . TYR A 1 179 ? -30.763 -29.717 21.890 1.00 88.31 179 TYR A O 1
ATOM 1509 N N . THR A 1 180 ? -32.094 -28.603 20.473 1.00 86.31 180 THR A N 1
ATOM 1510 C CA . THR A 1 180 ? -31.485 -29.081 19.225 1.00 86.31 180 THR A CA 1
ATOM 1511 C C . THR A 1 180 ? -31.320 -27.908 18.261 1.00 86.31 180 THR A C 1
ATOM 1513 O O . THR A 1 180 ? -31.983 -26.877 18.403 1.00 86.31 180 THR A O 1
ATOM 1516 N N . ARG A 1 181 ? -30.413 -28.024 17.281 1.00 81.38 181 ARG A N 1
ATOM 1517 C CA . ARG A 1 181 ? -30.265 -26.996 16.236 1.00 81.38 181 ARG A CA 1
ATOM 1518 C C . ARG A 1 181 ? -31.593 -26.875 15.476 1.00 81.38 181 ARG A C 1
ATOM 1520 O O . ARG A 1 181 ? -32.014 -27.835 14.845 1.00 81.38 181 ARG A O 1
ATOM 1527 N N . GLY A 1 182 ? -32.243 -25.712 15.569 1.00 81.81 182 GLY A N 1
ATOM 1528 C CA . GLY A 1 182 ? -33.590 -25.479 15.026 1.00 81.81 182 GLY A CA 1
ATOM 1529 C C . GLY A 1 182 ? -34.731 -25.560 16.050 1.00 81.81 182 GLY A C 1
ATOM 1530 O O . GLY A 1 182 ? -35.892 -25.494 15.660 1.00 81.81 182 GLY A O 1
ATOM 1531 N N . HIS A 1 183 ? -34.433 -25.685 17.348 1.00 85.56 183 HIS A N 1
ATOM 1532 C CA . HIS A 1 183 ? -35.446 -25.678 18.405 1.00 85.56 183 HIS A CA 1
ATOM 1533 C C . HIS A 1 183 ? -36.251 -24.366 18.420 1.00 85.56 183 HIS A C 1
ATOM 1535 O O . HIS A 1 183 ? -35.695 -23.277 18.575 1.00 85.56 183 HIS A O 1
ATOM 1541 N N . VAL A 1 184 ? -37.577 -24.483 18.313 1.00 82.38 184 VAL A N 1
ATOM 1542 C CA . VAL A 1 184 ? -38.523 -23.368 18.439 1.00 82.38 184 VAL A CA 1
ATOM 1543 C C . VAL A 1 184 ? -39.125 -23.408 19.839 1.00 82.38 184 VAL A C 1
ATOM 1545 O O . VAL A 1 184 ? -40.011 -24.209 20.120 1.00 82.38 184 VAL A O 1
ATOM 1548 N N . CYS A 1 185 ? -38.629 -22.540 20.720 1.00 82.69 185 CYS A N 1
ATOM 1549 C CA . CYS A 1 185 ? -39.077 -22.490 22.108 1.00 82.69 185 CYS A CA 1
ATOM 1550 C C . CYS A 1 185 ? -40.540 -22.028 22.206 1.00 82.69 185 CYS A C 1
ATOM 1552 O O . CYS A 1 185 ? -40.932 -21.015 21.617 1.00 82.69 185 CYS A O 1
ATOM 1554 N N . SER A 1 186 ? -41.332 -22.742 23.008 1.00 77.69 186 SER A N 1
ATOM 1555 C CA . SER A 1 186 ? -42.727 -22.403 23.318 1.00 77.69 186 SER A CA 1
ATOM 1556 C C . SER A 1 186 ? -42.857 -21.077 24.081 1.00 77.69 186 SER A C 1
ATOM 1558 O O . SER A 1 186 ? -43.828 -20.343 23.905 1.00 77.69 186 SER A O 1
ATOM 1560 N N . LYS A 1 187 ? -41.841 -20.721 24.875 1.00 76.06 187 LYS A N 1
ATOM 1561 C CA . LYS A 1 187 ? -41.730 -19.449 25.598 1.00 76.06 187 LYS A CA 1
ATOM 1562 C C . LYS A 1 187 ? -40.813 -18.489 24.829 1.00 76.06 187 LYS A C 1
ATOM 1564 O O . LYS A 1 187 ? -39.614 -18.415 25.088 1.00 76.06 187 LYS A O 1
ATOM 1569 N N . LYS A 1 188 ? -41.370 -17.741 23.874 1.00 66.44 188 LYS A N 1
ATOM 1570 C CA . LYS A 1 188 ? -40.620 -16.760 23.068 1.00 66.44 188 LYS A CA 1
ATOM 1571 C C . LYS A 1 188 ? -40.205 -15.557 23.926 1.00 66.44 188 LYS A C 1
ATOM 1573 O O . LYS A 1 188 ? -41.051 -14.745 24.282 1.00 66.44 188 LYS A O 1
ATOM 1578 N N . GLN A 1 189 ? -38.917 -15.426 24.234 1.00 66.44 189 GLN A N 1
ATOM 1579 C CA . GLN A 1 189 ? -38.344 -14.206 24.812 1.00 66.44 189 GLN A CA 1
ATOM 1580 C C . GLN A 1 189 ? -36.951 -13.945 24.228 1.00 66.44 189 GLN A C 1
ATOM 1582 O O . GLN A 1 189 ? -36.235 -14.888 23.887 1.00 66.44 189 GLN A O 1
ATOM 1587 N N . LEU A 1 190 ? -36.564 -12.673 24.128 1.00 56.62 190 LEU A N 1
ATOM 1588 C CA . LEU A 1 190 ? -35.201 -12.278 23.778 1.00 56.62 190 LEU A CA 1
ATOM 1589 C C . LEU A 1 190 ? -34.327 -12.395 25.033 1.00 56.62 190 LEU A C 1
ATOM 1591 O O . LEU A 1 190 ? -34.558 -11.693 26.013 1.00 56.62 190 LEU A O 1
ATOM 1595 N N . LEU A 1 191 ? -33.351 -13.302 25.013 1.00 59.62 191 LEU A N 1
ATOM 1596 C CA . LEU A 1 191 ? -32.345 -13.444 26.066 1.00 59.62 191 LEU A CA 1
ATOM 1597 C C . LEU A 1 191 ? -31.052 -12.767 25.608 1.00 59.62 191 LEU A C 1
ATOM 1599 O O . LEU A 1 191 ? -30.515 -13.119 24.559 1.00 59.62 191 LEU A O 1
ATOM 1603 N N . LEU A 1 192 ? -30.557 -11.819 26.402 1.00 54.59 192 LEU A N 1
ATOM 1604 C CA . LEU A 1 192 ? -29.200 -11.298 26.271 1.00 54.59 192 LEU A CA 1
ATOM 1605 C C . LEU A 1 192 ? -28.285 -12.196 27.111 1.00 54.59 192 LEU A C 1
ATOM 1607 O O . LEU A 1 192 ? -28.479 -12.307 28.320 1.00 54.59 192 LEU A O 1
ATOM 1611 N N . ILE A 1 193 ? -27.343 -12.886 26.469 1.00 58.41 193 ILE A N 1
ATOM 1612 C CA . ILE A 1 193 ? -26.314 -13.661 27.167 1.00 58.41 193 ILE A CA 1
ATOM 1613 C C . ILE A 1 193 ? -25.074 -12.777 27.222 1.00 58.41 193 ILE A C 1
ATOM 1615 O O . ILE A 1 193 ? -24.371 -12.650 26.220 1.00 58.41 193 ILE A O 1
ATOM 1619 N N . ASP A 1 194 ? -24.833 -12.167 28.381 1.00 53.47 194 ASP A N 1
ATOM 1620 C CA . ASP A 1 194 ? -23.560 -11.513 28.671 1.00 53.47 194 ASP A CA 1
ATOM 1621 C C . ASP A 1 194 ? -22.510 -12.617 28.840 1.00 53.47 194 ASP A C 1
ATOM 1623 O O . ASP A 1 194 ? -22.571 -13.434 29.761 1.00 53.47 194 ASP A O 1
ATOM 1627 N N . VAL A 1 195 ? -21.593 -12.714 27.880 1.00 50.34 195 VAL A N 1
ATOM 1628 C CA . VAL A 1 195 ? -20.399 -13.546 28.015 1.00 50.34 195 VAL A CA 1
ATOM 1629 C C . VAL A 1 195 ? -19.346 -12.629 28.619 1.00 50.34 195 VAL A C 1
ATOM 1631 O O . VAL A 1 195 ? -18.724 -11.862 27.888 1.00 50.34 195 VAL A O 1
ATOM 1634 N N . ASP A 1 196 ? -19.209 -12.649 29.946 1.00 48.97 196 ASP A N 1
ATOM 1635 C CA . ASP A 1 196 ? -18.171 -11.890 30.648 1.00 48.97 196 ASP A CA 1
ATOM 1636 C C . ASP A 1 196 ? -16.794 -12.343 30.135 1.00 48.97 196 ASP A C 1
ATOM 1638 O O . ASP A 1 196 ? -16.287 -13.404 30.499 1.00 48.97 196 ASP A O 1
ATOM 1642 N N . PHE A 1 197 ? -16.203 -11.552 29.238 1.00 42.53 197 PHE A N 1
ATOM 1643 C CA . PHE A 1 197 ? -14.869 -11.792 28.677 1.00 42.53 197 PHE A CA 1
ATOM 1644 C C . PHE A 1 197 ? -13.751 -11.355 29.645 1.00 42.53 197 PHE A C 1
ATOM 1646 O O . PHE A 1 197 ? -12.581 -11.630 29.400 1.00 42.53 197 PHE A O 1
ATOM 1653 N N . ASP A 1 198 ? -14.117 -10.721 30.764 1.00 43.59 198 ASP A N 1
ATOM 1654 C CA . ASP A 1 198 ? -13.191 -10.146 31.749 1.00 43.59 198 ASP A CA 1
ATOM 1655 C C . ASP A 1 198 ? -12.792 -11.118 32.879 1.00 43.59 198 ASP A C 1
ATOM 1657 O O . ASP A 1 198 ? -11.979 -10.769 33.730 1.00 43.59 198 ASP A O 1
ATOM 1661 N N . ALA A 1 199 ? -13.310 -12.353 32.896 1.00 44.72 199 ALA A N 1
ATOM 1662 C CA . ALA A 1 199 ? -12.999 -13.344 33.938 1.00 44.72 199 ALA A CA 1
ATOM 1663 C C . ALA A 1 199 ? -11.817 -14.285 33.609 1.00 44.72 199 ALA A C 1
ATOM 1665 O O . ALA A 1 199 ? -11.532 -15.187 34.389 1.00 44.72 199 ALA A O 1
ATOM 1666 N N . LEU A 1 200 ? -11.129 -14.106 32.473 1.00 45.91 200 LEU A N 1
ATOM 1667 C CA . LEU A 1 200 ? -10.003 -14.960 32.044 1.00 45.91 200 LEU A CA 1
ATOM 1668 C C . LEU A 1 200 ? -8.643 -14.239 32.027 1.00 45.91 200 LEU A C 1
ATOM 1670 O O . LEU A 1 200 ? -7.720 -14.699 31.363 1.00 45.91 200 LEU A O 1
ATOM 1674 N N . ALA A 1 201 ? -8.508 -13.103 32.715 1.00 45.72 201 ALA A N 1
ATOM 1675 C CA . ALA A 1 201 ? -7.306 -12.267 32.620 1.00 45.72 201 ALA A CA 1
ATOM 1676 C C . ALA A 1 201 ? -6.625 -11.938 33.961 1.00 45.72 201 ALA A C 1
ATOM 1678 O O . ALA A 1 201 ? -5.853 -10.983 34.002 1.00 45.72 201 ALA A O 1
ATOM 1679 N N . LEU A 1 202 ? -6.897 -12.668 35.052 1.00 43.50 202 LEU A N 1
ATOM 1680 C CA . LEU A 1 202 ? -6.337 -12.338 36.378 1.00 43.50 202 LEU A CA 1
ATOM 1681 C C . LEU A 1 202 ? -5.902 -13.533 37.241 1.00 43.50 202 LEU A C 1
ATOM 1683 O O . LEU A 1 202 ? -5.920 -13.442 38.462 1.00 43.50 202 LEU A O 1
ATOM 1687 N N . GLU A 1 203 ? -5.446 -14.622 36.636 1.00 45.50 203 GLU A N 1
ATOM 1688 C CA . GLU A 1 203 ? -4.690 -15.655 37.353 1.00 45.50 203 GLU A CA 1
ATOM 1689 C C . GLU A 1 203 ? -3.588 -16.129 36.404 1.00 45.50 203 GLU A C 1
ATOM 1691 O O . GLU A 1 203 ? -3.889 -16.956 35.561 1.00 45.50 203 GLU A O 1
ATOM 1696 N N . ASP A 1 204 ? -2.408 -15.485 36.419 1.00 38.06 204 ASP A N 1
ATOM 1697 C CA . ASP A 1 204 ? -1.116 -16.007 35.889 1.00 38.06 204 ASP A CA 1
ATOM 1698 C C . ASP A 1 204 ? 0.029 -14.950 35.921 1.00 38.06 204 ASP A C 1
ATOM 1700 O O . ASP A 1 204 ? 0.914 -14.953 35.067 1.00 38.06 204 ASP A O 1
ATOM 1704 N N . ALA A 1 205 ? 0.048 -13.998 36.870 1.00 41.75 205 ALA A N 1
ATOM 1705 C CA . ALA A 1 205 ? 1.055 -12.917 36.849 1.00 41.75 205 ALA A CA 1
ATOM 1706 C C . ALA A 1 205 ? 1.748 -12.573 38.182 1.00 41.75 205 ALA A C 1
ATOM 1708 O O . ALA A 1 205 ? 2.468 -11.580 38.210 1.00 41.75 205 ALA A O 1
ATOM 1709 N N . ASP A 1 206 ? 1.603 -13.374 39.247 1.00 41.00 206 ASP A N 1
ATOM 1710 C CA . ASP A 1 206 ? 2.103 -12.984 40.582 1.00 41.00 206 ASP A CA 1
ATOM 1711 C C . ASP A 1 206 ? 3.047 -13.994 41.282 1.00 41.00 206 ASP A C 1
ATOM 1713 O O . ASP A 1 206 ? 3.246 -13.888 42.488 1.00 41.00 206 ASP A O 1
ATOM 1717 N N . GLU A 1 207 ? 3.705 -14.928 40.576 1.00 41.28 207 GLU A N 1
ATOM 1718 C CA . GLU A 1 207 ? 4.665 -15.865 41.222 1.00 41.28 207 GLU A CA 1
ATOM 1719 C C . GLU A 1 207 ? 6.141 -15.782 40.778 1.00 41.28 207 GLU A C 1
ATOM 1721 O O . GLU A 1 207 ? 6.969 -16.516 41.310 1.00 41.28 207 GLU A O 1
ATOM 1726 N N . GLU A 1 208 ? 6.545 -14.850 39.907 1.00 40.72 208 GLU A N 1
ATOM 1727 C CA . GLU A 1 208 ? 7.932 -14.815 39.386 1.00 40.72 208 GLU A CA 1
ATOM 1728 C C . GLU A 1 208 ? 8.703 -13.500 39.637 1.00 40.72 208 GLU A C 1
ATOM 1730 O O . GLU A 1 208 ? 9.467 -13.040 38.789 1.00 40.72 208 GLU A O 1
ATOM 1735 N N . VAL A 1 209 ? 8.541 -12.864 40.808 1.00 43.53 209 VAL A N 1
ATOM 1736 C CA . VAL A 1 209 ? 9.280 -11.613 41.128 1.00 43.53 209 VAL A CA 1
ATOM 1737 C C . VAL A 1 209 ? 10.086 -11.643 42.435 1.00 43.53 209 VAL A C 1
ATOM 1739 O O . VAL A 1 209 ? 10.766 -10.667 42.734 1.00 43.53 209 VAL A O 1
ATOM 1742 N N . ASP A 1 210 ? 10.129 -12.760 43.173 1.00 37.31 210 ASP A N 1
ATOM 1743 C CA . ASP A 1 210 ? 10.835 -12.815 44.474 1.00 37.31 210 ASP A CA 1
ATOM 1744 C C . ASP A 1 210 ? 12.029 -13.790 44.541 1.00 37.31 210 ASP A C 1
ATOM 1746 O O . ASP A 1 210 ? 12.490 -14.151 45.621 1.00 37.31 210 ASP A O 1
ATOM 1750 N N . GLN A 1 211 ? 12.589 -14.205 43.392 1.00 40.22 211 GLN A N 1
ATOM 1751 C CA . GLN A 1 211 ? 13.735 -15.136 43.362 1.00 40.22 211 GLN A CA 1
ATOM 1752 C C . GLN A 1 211 ? 15.028 -14.602 42.713 1.00 40.22 211 GLN A C 1
ATOM 1754 O O . GLN A 1 211 ? 15.997 -15.346 42.587 1.00 40.22 211 GLN A O 1
ATOM 1759 N N . VAL A 1 212 ? 15.112 -13.311 42.360 1.00 44.84 212 VAL A N 1
ATOM 1760 C CA . VAL A 1 212 ? 16.308 -12.747 41.680 1.00 44.84 212 VAL A CA 1
ATOM 1761 C C . VAL A 1 212 ? 17.096 -11.732 42.532 1.00 44.84 212 VAL A C 1
ATOM 1763 O O . VAL A 1 212 ? 18.194 -11.333 42.159 1.00 44.84 212 VAL A O 1
ATOM 1766 N N . LEU A 1 213 ? 16.626 -11.360 43.728 1.00 40.78 213 LEU A N 1
ATOM 1767 C CA . LEU A 1 213 ? 17.272 -10.315 44.548 1.00 40.78 213 LEU A CA 1
ATOM 1768 C C . LEU A 1 213 ? 18.247 -10.802 45.636 1.00 40.78 213 LEU A C 1
ATOM 1770 O O . LEU A 1 213 ? 18.759 -9.972 46.382 1.00 40.78 213 LEU A O 1
ATOM 1774 N N . HIS A 1 214 ? 18.574 -12.099 45.710 1.00 45.19 214 HIS A N 1
ATOM 1775 C CA . HIS A 1 214 ? 19.468 -12.619 46.763 1.00 45.19 214 HIS A CA 1
ATOM 1776 C C . HIS A 1 214 ? 20.767 -13.307 46.314 1.00 45.19 214 HIS A C 1
ATOM 1778 O O . HIS A 1 214 ? 21.406 -13.964 47.132 1.00 45.19 214 HIS A O 1
ATOM 1784 N N . GLN A 1 215 ? 21.233 -13.127 45.072 1.00 46.00 215 GLN A N 1
ATOM 1785 C CA . GLN A 1 215 ? 22.561 -13.622 44.667 1.00 46.00 215 GLN A CA 1
ATOM 1786 C C . GLN A 1 215 ? 23.345 -12.636 43.793 1.00 46.00 215 GLN A C 1
ATOM 1788 O O . GLN A 1 215 ? 23.593 -12.889 42.620 1.00 46.00 215 GLN A O 1
ATOM 1793 N N . VAL A 1 216 ? 23.794 -11.532 44.392 1.00 36.44 216 VAL A N 1
ATOM 1794 C CA . VAL A 1 216 ? 25.055 -10.883 43.991 1.00 36.44 216 VAL A CA 1
ATOM 1795 C C . VAL A 1 216 ? 25.703 -10.236 45.222 1.00 36.44 216 VAL A C 1
ATOM 1797 O O . VAL A 1 216 ? 25.698 -9.023 45.399 1.00 36.44 216 VAL A O 1
ATOM 1800 N N . GLU A 1 217 ? 26.238 -11.066 46.118 1.00 40.41 217 GLU A N 1
ATOM 1801 C CA . GLU A 1 217 ? 27.345 -10.638 46.979 1.00 40.41 217 GLU A CA 1
ATOM 1802 C C . GLU A 1 217 ? 28.629 -10.740 46.146 1.00 40.41 217 GLU A C 1
ATOM 1804 O O . GLU A 1 217 ? 29.029 -11.831 45.739 1.00 40.41 217 GLU A O 1
ATOM 1809 N N . PHE A 1 218 ? 29.260 -9.599 45.869 1.00 35.75 218 PHE A N 1
ATOM 1810 C CA . PHE A 1 218 ? 30.677 -9.558 45.513 1.00 35.75 218 PHE A CA 1
ATOM 1811 C C . PHE A 1 218 ? 31.475 -9.277 46.794 1.00 35.75 218 PHE A C 1
ATOM 1813 O O . PHE A 1 218 ? 31.120 -8.328 47.500 1.00 35.75 218 PHE A O 1
ATOM 1820 N N . PRO A 1 219 ? 32.524 -10.056 47.109 1.00 51.19 219 PRO A N 1
ATOM 1821 C CA . PRO A 1 219 ? 33.574 -9.602 48.014 1.00 51.19 219 PRO A CA 1
ATOM 1822 C C . PRO A 1 219 ? 34.453 -8.520 47.369 1.00 51.19 219 PRO A C 1
ATOM 1824 O O . PRO A 1 219 ? 34.619 -8.538 46.125 1.00 51.19 219 PRO A O 1
#

pLDDT: mean 75.57, std 18.49, range [35.75, 95.81]

Foldseek 3Di:
DDQAADDAPDALVVNLVSLVVVCVVVVPDQQCSLVVRLVRYDDVRNVVSVVVCVVDVRDTPVVVSVVCCVVRNPPPVVVVVVQVVQVVQLVVLLVPDDPQQSVVLVVVPASGNVRSVVSSVVVVVVVVVPDPPDDDDDDDDDDDPDDDPPPPQPADDDDPVLVVVCVVQCADSADRDHDDVVDDDPDDDDYDDPPPPPPPPPPDPPDPDPPPPPPDDDD

Organism: Prunus armeniaca (NCBI:txid36596)

Radius of gyration: 32.78 Å; chains: 1; bounding box: 76×56×85 Å